Protein AF-A0AAD9PGQ5-F1 (afdb_monomer)

Secondary structure (DSSP, 8-state):
---HHHHHHHHHHHHHHHSPPTTEEEEEETTEEEEEEEEEEPPTTSTT-SEEEEEEE--TTTTTSPPEEEESS----TTB-TTSBB--GGGTTT--TT--HHHHHHHHHHHHHHHHHHHTT----GGGT--HHHHHHTT--TTHHHH-PPTTHHHHHHHHHHHHHHHHHHHHH-GGGTHHHHHHHHGGGS-S------------PPPP--SS--TTSEE-SSEEEEE-SSEEEEEEEPPTT----TTTEEEEEETTEEEEEETTEEEEEEEBSS-EEEEEEEEEEETTTEEEEEEEESSS---S-SBTTSPPP-TTS--SS--GGGS-HHHHHHHHHHHHHHHTT-

Foldseek 3Di:
DQAPQNVQLVVLQVCQVPFAPPQKHKDADPPDSQKMKMKHQADPPALSHDIWIKIWGHDPPPPVAATFIFTPDQDDAPQADRRRGGNDCCNDVVPDSVDGPRNVNVSVNVSSVCRVVVVLPDQDPPPPQDDPVLCVVLVHDPCCVPVPDDRCSVVVSCCVSCVVVSVVVCVVPVVVVVVVPVVVVVVPPPPPDDDDDDDDDDDDDDPDDDPDLQALWQDFPAWHWHDALWKIKIKGFAPPPAFDDPVQWDWDDDQFWTWTAGHPGTRDGATFPHGFDPVPWDWDGDPRGMIMTMTTHPGRDRFQHGGPPTHGDDPVPHDSDDDLVSDDPVSSVVVVVVVVVVVVVD

Nearest PDB structures (foldseek):
  1wzw-assembly1_A  TM=9.135E-01  e=7.018E-09  Homo sapiens
  2nvu-assembly1_C  TM=7.490E-01  e=2.736E-09  Homo sapiens
  8eb0-assembly1_B  TM=7.748E-01  e=1.116E-07  Homo sapiens
  4q5h-assembly1_C  TM=7.128E-01  e=5.194E-08  Homo sapiens
  8sv8-assembly1_C  TM=7.321E-01  e=1.499E-07  Homo sapiens

Radius of gyration: 23.54 Å; Cα contacts (8 Å, |Δi|>4): 453; chains: 1; bounding box: 64×65×58 Å

pLDDT: mean 70.37, std 20.84, range [24.3, 97.56]

Organism: NCBI:txid323732

Structure (mmCIF, N/CA/C/O backbone):
data_AF-A0AAD9PGQ5-F1
#
_entry.id   AF-A0AAD9PGQ5-F1
#
loop_
_atom_site.group_PDB
_atom_site.id
_atom_site.type_symbol
_atom_site.label_atom_id
_atom_site.label_alt_id
_atom_site.label_comp_id
_atom_site.label_asym_id
_atom_site.label_entity_id
_atom_site.label_seq_id
_atom_site.pdbx_PDB_ins_code
_atom_site.Cartn_x
_atom_site.Cartn_y
_atom_site.Cartn_z
_atom_site.occupancy
_atom_site.B_iso_or_equiv
_atom_site.auth_seq_id
_atom_site.auth_comp_id
_atom_site.auth_asym_id
_atom_site.auth_atom_id
_atom_site.pdbx_PDB_model_num
ATOM 1 N N . MET A 1 1 ? 24.476 -10.778 -26.265 1.00 43.19 1 MET A N 1
ATOM 2 C CA . MET A 1 1 ? 24.850 -10.566 -24.852 1.00 43.19 1 MET A CA 1
ATOM 3 C C . MET A 1 1 ? 23.695 -9.843 -24.189 1.00 43.19 1 MET A C 1
ATOM 5 O O . MET A 1 1 ? 23.292 -8.812 -24.710 1.00 43.19 1 MET A O 1
ATOM 9 N N . THR A 1 2 ? 23.110 -10.396 -23.130 1.00 57.66 2 THR A N 1
ATOM 10 C CA . THR A 1 2 ? 22.068 -9.707 -22.351 1.00 57.66 2 THR A CA 1
ATOM 11 C C . THR A 1 2 ? 22.690 -8.488 -21.678 1.00 57.66 2 THR A C 1
ATOM 13 O O . THR A 1 2 ? 23.711 -8.631 -21.005 1.00 57.66 2 THR A O 1
ATOM 16 N N . THR A 1 3 ? 22.129 -7.298 -21.894 1.00 79.88 3 THR A N 1
ATOM 17 C CA . THR A 1 3 ? 22.638 -6.073 -21.260 1.00 79.88 3 THR A CA 1
ATOM 18 C C . THR A 1 3 ? 22.419 -6.130 -19.746 1.00 79.88 3 THR A C 1
ATOM 20 O O . THR A 1 3 ? 21.552 -6.865 -19.271 1.00 79.88 3 THR A O 1
ATOM 23 N N . GLU A 1 4 ? 23.189 -5.357 -18.977 1.00 88.25 4 GLU A N 1
ATOM 24 C CA . GLU A 1 4 ? 23.044 -5.290 -17.512 1.00 88.25 4 GLU A CA 1
ATOM 25 C C . GLU A 1 4 ? 21.600 -4.958 -17.099 1.00 88.25 4 GLU A C 1
ATOM 27 O O . GLU A 1 4 ? 21.040 -5.585 -16.204 1.00 88.25 4 GLU A O 1
ATOM 32 N N . THR A 1 5 ? 20.943 -4.073 -17.853 1.00 91.00 5 THR A N 1
ATOM 33 C CA . THR A 1 5 ? 19.519 -3.758 -17.709 1.00 91.00 5 THR A CA 1
ATOM 34 C C . THR A 1 5 ? 18.610 -4.974 -17.868 1.00 91.00 5 THR A C 1
ATOM 36 O O . THR A 1 5 ? 17.734 -5.181 -17.035 1.00 91.00 5 THR A O 1
ATOM 39 N N . HIS A 1 6 ? 18.824 -5.816 -18.885 1.00 92.06 6 HIS A N 1
ATOM 40 C CA . HIS A 1 6 ? 18.023 -7.035 -19.061 1.00 92.06 6 HIS A CA 1
ATOM 41 C C . HIS A 1 6 ? 18.205 -7.986 -17.879 1.00 92.06 6 HIS A C 1
ATOM 43 O O . HIS A 1 6 ? 17.235 -8.541 -17.370 1.00 92.06 6 HIS A O 1
ATOM 49 N N . ARG A 1 7 ? 19.450 -8.162 -17.415 1.00 92.19 7 ARG A N 1
ATOM 50 C CA . ARG A 1 7 ? 19.735 -9.013 -16.257 1.00 92.19 7 ARG A CA 1
ATOM 51 C C . ARG A 1 7 ? 19.047 -8.480 -15.004 1.00 92.19 7 ARG A C 1
ATOM 53 O O . ARG A 1 7 ? 18.465 -9.270 -14.266 1.00 92.19 7 ARG A O 1
ATOM 60 N N . ARG A 1 8 ? 19.082 -7.163 -14.790 1.00 95.19 8 ARG A N 1
ATOM 61 C CA . ARG A 1 8 ? 18.392 -6.512 -13.678 1.00 95.19 8 ARG A CA 1
ATOM 62 C C . ARG A 1 8 ? 16.877 -6.718 -13.756 1.00 95.19 8 ARG A C 1
ATOM 64 O O . ARG A 1 8 ? 16.294 -7.172 -12.783 1.00 95.19 8 ARG A O 1
ATOM 71 N N . LEU A 1 9 ? 16.254 -6.473 -14.906 1.00 95.88 9 LEU A N 1
ATOM 72 C CA . LEU A 1 9 ? 14.802 -6.618 -15.068 1.00 95.88 9 LEU A CA 1
ATOM 73 C C . LEU A 1 9 ? 14.315 -8.058 -14.887 1.00 95.88 9 LEU A C 1
ATOM 75 O O . LEU A 1 9 ? 13.223 -8.272 -14.373 1.00 95.88 9 LEU A O 1
ATOM 79 N N . LEU A 1 10 ? 15.130 -9.058 -15.234 1.00 93.25 10 LEU A N 1
ATOM 80 C CA . LEU A 1 10 ? 14.819 -10.458 -14.928 1.00 93.25 10 LEU A CA 1
ATOM 81 C C . LEU A 1 10 ? 14.827 -10.754 -13.418 1.00 93.25 10 LEU A C 1
ATOM 83 O O . LEU A 1 10 ? 14.083 -11.626 -12.969 1.00 93.25 10 LEU A O 1
ATOM 87 N N . LEU A 1 11 ? 15.658 -10.058 -12.633 1.00 93.56 11 LEU A N 1
ATOM 88 C CA . LEU A 1 11 ? 15.649 -10.172 -11.171 1.00 93.56 11 LEU A CA 1
ATOM 89 C C . LEU A 1 11 ? 14.412 -9.498 -10.579 1.00 93.56 11 LEU A C 1
ATOM 91 O O . LEU A 1 11 ? 13.739 -10.112 -9.755 1.00 93.56 11 LEU A O 1
ATOM 95 N N . ASP A 1 12 ? 14.081 -8.292 -11.042 1.00 94.69 12 ASP A N 1
ATOM 96 C CA . ASP A 1 12 ? 12.858 -7.588 -10.649 1.00 94.69 12 ASP A CA 1
ATOM 97 C C . ASP A 1 12 ? 11.608 -8.413 -10.993 1.00 94.69 12 ASP A C 1
ATOM 99 O O . ASP A 1 12 ? 10.703 -8.529 -10.172 1.00 94.69 12 ASP A O 1
ATOM 103 N N . LEU A 1 13 ? 11.585 -9.068 -12.161 1.00 93.00 13 LEU A N 1
ATOM 104 C CA . LEU A 1 13 ? 10.475 -9.931 -12.577 1.00 93.00 13 LEU A CA 1
ATOM 105 C C . LEU A 1 13 ? 10.347 -11.143 -11.667 1.00 93.00 13 LEU A C 1
ATOM 107 O O . LEU A 1 13 ? 9.252 -11.472 -11.221 1.00 93.00 13 LEU A O 1
ATOM 111 N N . ARG A 1 14 ? 11.473 -11.792 -11.358 1.00 89.06 14 ARG A N 1
ATOM 112 C CA . ARG A 1 14 ? 11.484 -12.921 -10.429 1.00 89.06 14 ARG A CA 1
ATOM 113 C C . ARG A 1 14 ? 10.969 -12.501 -9.055 1.00 89.06 14 ARG A C 1
ATOM 115 O O . ARG A 1 14 ? 10.190 -13.242 -8.469 1.00 89.06 14 ARG A O 1
ATOM 122 N N . LYS A 1 15 ? 11.372 -11.328 -8.562 1.00 89.69 15 LYS A N 1
ATOM 123 C CA . LYS A 1 15 ? 10.897 -10.807 -7.279 1.00 89.69 15 LYS A CA 1
ATOM 124 C C . LYS A 1 15 ? 9.394 -10.533 -7.313 1.00 89.69 15 LYS A C 1
ATOM 126 O O . LYS A 1 15 ? 8.688 -11.034 -6.451 1.00 89.69 15 LYS A O 1
ATOM 131 N N . MET A 1 16 ? 8.896 -9.860 -8.351 1.00 89.88 16 MET A N 1
ATOM 132 C CA . MET A 1 16 ? 7.456 -9.643 -8.548 1.00 89.88 16 MET A CA 1
ATOM 133 C C . MET A 1 16 ? 6.653 -10.951 -8.651 1.00 89.88 16 MET A C 1
ATOM 135 O O . MET A 1 16 ? 5.502 -10.986 -8.239 1.00 89.88 16 MET A O 1
ATOM 139 N N . GLN A 1 17 ? 7.228 -12.029 -9.193 1.00 84.50 17 GLN A N 1
ATOM 140 C CA . GLN A 1 17 ? 6.568 -13.340 -9.278 1.00 84.50 17 GLN A CA 1
ATOM 141 C C . GLN A 1 17 ? 6.599 -14.131 -7.964 1.00 84.50 17 GLN A C 1
ATOM 143 O O . GLN A 1 17 ? 5.736 -14.978 -7.751 1.00 84.50 17 GLN A O 1
ATOM 148 N N . GLN A 1 18 ? 7.611 -13.909 -7.123 1.00 82.50 18 GLN A N 1
ATOM 149 C CA . GLN A 1 18 ? 7.812 -14.654 -5.878 1.00 82.50 18 GLN A CA 1
ATOM 150 C C . GLN A 1 18 ? 7.161 -13.976 -4.673 1.00 82.50 18 GLN A C 1
ATOM 152 O O . GLN A 1 18 ? 6.614 -14.669 -3.822 1.00 82.50 18 GLN A O 1
ATOM 157 N N . ASP A 1 19 ? 7.254 -12.651 -4.602 1.00 83.06 19 ASP A N 1
ATOM 158 C CA . ASP A 1 19 ? 6.842 -11.839 -3.457 1.00 83.06 19 ASP A CA 1
ATOM 159 C C . ASP A 1 19 ? 6.425 -10.428 -3.930 1.00 83.06 19 ASP A C 1
ATOM 161 O O . ASP A 1 19 ? 7.160 -9.446 -3.749 1.00 83.06 19 ASP A O 1
ATOM 165 N N . PRO A 1 20 ? 5.296 -10.306 -4.660 1.00 85.2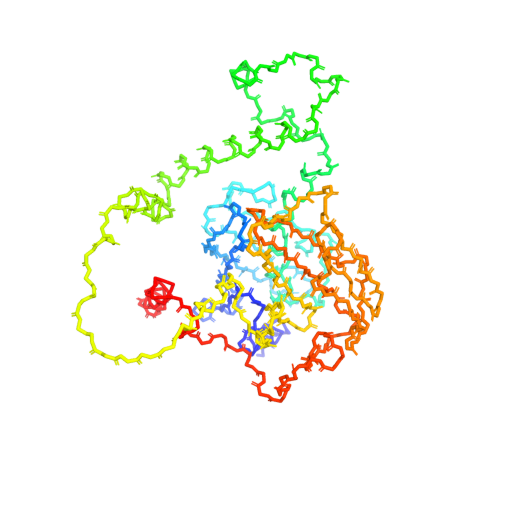5 20 PRO A N 1
ATOM 166 C CA . PRO A 1 20 ? 4.774 -9.005 -5.053 1.00 85.25 20 PRO A CA 1
ATOM 167 C C . PRO A 1 20 ? 4.236 -8.245 -3.829 1.00 85.25 20 PRO A C 1
ATOM 169 O O . PRO A 1 20 ? 3.592 -8.846 -2.968 1.00 85.25 20 PRO A O 1
ATOM 172 N N . PRO A 1 21 ? 4.395 -6.909 -3.770 1.00 86.00 21 PRO A N 1
ATOM 173 C CA . PRO A 1 21 ? 3.727 -6.101 -2.758 1.00 86.00 21 PRO A CA 1
ATOM 174 C C . PRO A 1 21 ? 2.213 -6.319 -2.758 1.00 86.00 21 PRO A C 1
ATOM 176 O O . PRO A 1 21 ? 1.602 -6.494 -3.820 1.00 86.00 21 PRO A O 1
ATOM 179 N N . PHE A 1 22 ? 1.604 -6.251 -1.573 1.00 82.62 22 PHE A N 1
ATOM 180 C CA . PHE A 1 22 ? 0.178 -6.512 -1.397 1.00 82.62 22 PHE A CA 1
ATOM 181 C C . PHE A 1 22 ? -0.689 -5.663 -2.334 1.00 82.62 22 PHE A C 1
ATOM 183 O O . PHE A 1 22 ? -0.576 -4.439 -2.399 1.00 82.62 22 PHE A O 1
ATOM 190 N N . GLY A 1 23 ? -1.592 -6.329 -3.054 1.00 83.88 23 GLY A N 1
ATOM 191 C CA . GLY A 1 23 ? -2.490 -5.675 -3.998 1.00 83.88 23 GLY A CA 1
ATOM 192 C C . GLY A 1 23 ? -1.790 -5.113 -5.234 1.00 83.88 23 GLY A C 1
ATOM 193 O O . GLY A 1 23 ? -2.347 -4.245 -5.897 1.00 83.88 23 GLY A O 1
ATOM 194 N N . THR A 1 24 ? -0.586 -5.578 -5.563 1.00 88.06 24 THR A N 1
ATOM 195 C CA . THR A 1 24 ? 0.113 -5.178 -6.786 1.00 88.06 24 THR A CA 1
ATOM 196 C C . THR A 1 24 ? 0.470 -6.383 -7.645 1.00 88.06 24 THR A C 1
ATOM 198 O O . THR A 1 24 ? 0.639 -7.500 -7.165 1.00 88.06 24 THR A O 1
ATOM 201 N N . SER A 1 25 ? 0.580 -6.160 -8.947 1.00 88.19 25 SER A N 1
ATOM 202 C CA . SER A 1 25 ? 1.090 -7.138 -9.903 1.00 88.19 25 SER A CA 1
ATOM 203 C C . SER A 1 25 ? 1.741 -6.394 -11.056 1.00 88.19 25 SER A C 1
ATOM 205 O O . SER A 1 25 ? 1.281 -5.312 -11.412 1.00 88.19 25 SER A O 1
ATOM 207 N N . ALA A 1 26 ? 2.804 -6.937 -11.643 1.00 92.56 26 ALA A N 1
ATOM 208 C CA . ALA A 1 26 ? 3.420 -6.355 -12.827 1.00 92.56 26 ALA A CA 1
ATOM 209 C C . ALA A 1 26 ? 4.137 -7.412 -13.659 1.00 92.56 26 ALA A C 1
ATOM 211 O O . ALA A 1 26 ? 4.740 -8.336 -13.112 1.00 92.56 26 ALA A O 1
ATOM 212 N N . ALA A 1 27 ? 4.089 -7.251 -14.979 1.00 90.31 27 ALA A N 1
ATOM 213 C CA . ALA A 1 27 ? 4.735 -8.154 -15.919 1.00 90.31 27 ALA A CA 1
ATOM 214 C C . ALA A 1 27 ? 5.134 -7.432 -17.219 1.00 90.31 27 ALA A C 1
ATOM 216 O O . ALA A 1 27 ? 4.485 -6.450 -17.596 1.00 90.31 27 ALA A O 1
ATOM 217 N N . PRO A 1 28 ? 6.170 -7.923 -17.927 1.00 91.62 28 PRO A N 1
ATOM 218 C CA . PRO A 1 28 ? 6.500 -7.480 -19.275 1.00 91.62 28 PRO A CA 1
ATOM 219 C C . PRO A 1 28 ? 5.329 -7.634 -20.249 1.00 91.62 28 PRO A C 1
ATOM 221 O O . PRO A 1 28 ? 4.538 -8.572 -20.148 1.00 91.62 28 PRO A O 1
ATOM 224 N N . VAL A 1 29 ? 5.254 -6.735 -21.227 1.00 88.88 29 VAL A N 1
ATOM 225 C CA . VAL A 1 29 ? 4.249 -6.762 -22.290 1.00 88.88 29 VAL A CA 1
ATOM 226 C C . VAL A 1 29 ? 4.844 -7.407 -23.537 1.00 88.88 29 VAL A C 1
ATOM 228 O O . VAL A 1 29 ? 5.725 -6.841 -24.186 1.00 88.88 29 VAL A O 1
ATOM 231 N N . GLY A 1 30 ? 4.322 -8.579 -23.903 1.00 83.94 30 GLY A N 1
ATOM 232 C CA . GLY A 1 30 ? 4.824 -9.351 -25.041 1.00 83.94 30 GLY A CA 1
ATOM 233 C C . GLY A 1 30 ? 6.289 -9.752 -24.846 1.00 83.94 30 GLY A C 1
ATOM 234 O O . GLY A 1 30 ? 6.680 -10.175 -23.760 1.00 83.94 30 GLY A O 1
ATOM 235 N N . ASP A 1 31 ? 7.098 -9.585 -25.892 1.00 83.25 31 ASP A N 1
ATOM 236 C CA . ASP A 1 31 ? 8.517 -9.971 -25.886 1.00 83.25 31 ASP A CA 1
ATOM 237 C C . ASP A 1 31 ? 9.467 -8.838 -25.444 1.00 83.25 31 ASP A C 1
ATOM 239 O O . ASP A 1 31 ? 10.680 -9.042 -25.349 1.00 83.25 31 ASP A O 1
ATOM 243 N N . ASP A 1 32 ? 8.949 -7.631 -25.181 1.00 87.75 32 ASP A N 1
ATOM 244 C CA . ASP A 1 32 ? 9.760 -6.467 -24.807 1.00 87.75 32 ASP A CA 1
ATOM 245 C C . ASP A 1 32 ? 9.872 -6.335 -23.282 1.00 87.75 32 ASP A C 1
ATOM 247 O O . ASP A 1 32 ? 9.014 -5.759 -22.613 1.00 87.75 32 ASP A O 1
ATOM 251 N N . ILE A 1 33 ? 10.979 -6.830 -22.719 1.00 92.31 33 ILE A N 1
ATOM 252 C CA . ILE A 1 33 ? 11.242 -6.754 -21.274 1.00 92.31 33 ILE A CA 1
ATOM 253 C C . ILE A 1 33 ? 11.396 -5.315 -20.756 1.00 92.31 33 ILE A C 1
ATOM 255 O O . ILE A 1 33 ? 11.362 -5.107 -19.547 1.00 92.31 33 ILE A O 1
ATOM 259 N N . LEU A 1 34 ? 11.568 -4.314 -21.628 1.00 94.19 34 LEU A N 1
ATOM 260 C CA . LEU A 1 34 ? 11.668 -2.905 -21.234 1.00 94.19 34 LEU A CA 1
ATOM 261 C C . LEU A 1 34 ? 10.299 -2.234 -21.070 1.00 94.19 34 LEU A C 1
ATOM 263 O O . LEU A 1 34 ? 10.245 -1.072 -20.670 1.00 94.19 34 LEU A O 1
ATOM 267 N N . LYS A 1 35 ? 9.193 -2.928 -21.357 1.00 95.06 35 LYS A N 1
ATOM 268 C CA . LYS A 1 35 ? 7.837 -2.386 -21.219 1.00 95.06 35 LYS A CA 1
ATOM 269 C C . LYS A 1 35 ? 6.981 -3.316 -20.400 1.00 95.06 35 LYS A C 1
ATOM 271 O O . LYS A 1 35 ? 6.828 -4.479 -20.746 1.00 95.06 35 LYS A O 1
ATOM 276 N N . TRP A 1 36 ? 6.450 -2.811 -19.302 1.00 96.12 36 TRP A N 1
ATOM 277 C CA . TRP A 1 36 ? 5.636 -3.598 -18.392 1.00 96.12 36 TRP A CA 1
ATOM 278 C C . TRP A 1 36 ? 4.270 -2.959 -18.214 1.00 96.12 36 TRP A C 1
ATOM 280 O O . TRP A 1 36 ? 4.116 -1.735 -18.263 1.00 96.12 36 TRP A O 1
ATOM 290 N N . GLU A 1 37 ? 3.287 -3.808 -17.956 1.00 91.81 37 GLU A N 1
ATOM 291 C CA . GLU A 1 37 ? 2.010 -3.401 -17.396 1.00 91.81 37 GLU A CA 1
ATOM 292 C C . GLU A 1 37 ? 1.962 -3.813 -15.933 1.00 91.81 37 GLU A C 1
ATOM 294 O O . GLU A 1 37 ? 2.435 -4.885 -15.552 1.00 91.81 37 GLU A O 1
ATOM 299 N N . ALA A 1 38 ? 1.393 -2.936 -15.116 1.00 91.62 38 ALA A N 1
ATOM 300 C CA . ALA A 1 38 ? 1.162 -3.195 -13.711 1.00 91.62 38 ALA A CA 1
ATOM 301 C C . ALA A 1 38 ? -0.296 -2.950 -13.344 1.00 91.62 38 ALA A C 1
ATOM 303 O O . ALA A 1 38 ? -0.992 -2.132 -13.950 1.00 91.62 38 ALA A O 1
ATOM 304 N N . VAL A 1 39 ? -0.741 -3.659 -12.320 1.00 86.44 39 VAL A N 1
ATOM 305 C CA . VAL A 1 39 ? -2.027 -3.496 -11.664 1.00 86.44 39 VAL A CA 1
ATOM 306 C C . VAL A 1 39 ? -1.756 -3.134 -10.214 1.00 86.44 39 VAL A C 1
ATOM 308 O O . VAL A 1 39 ? -0.926 -3.762 -9.561 1.00 86.44 39 VAL A O 1
ATOM 311 N N . ILE A 1 40 ? -2.454 -2.118 -9.724 1.00 87.94 40 ILE A N 1
ATOM 312 C CA . ILE A 1 40 ? -2.466 -1.723 -8.321 1.00 87.94 40 ILE A CA 1
ATOM 313 C C . ILE A 1 40 ? -3.915 -1.713 -7.847 1.00 87.94 40 ILE A C 1
ATOM 315 O O . ILE A 1 40 ? -4.774 -1.061 -8.445 1.00 87.94 40 ILE A O 1
ATOM 319 N N . PHE A 1 41 ? -4.172 -2.404 -6.748 1.00 82.38 41 PHE A N 1
ATOM 320 C CA . PHE A 1 41 ? -5.364 -2.231 -5.942 1.00 82.38 41 PHE A CA 1
ATOM 321 C C . PHE A 1 41 ? -5.166 -0.983 -5.098 1.00 82.38 41 PHE A C 1
ATOM 323 O O . PHE A 1 41 ? -4.191 -0.852 -4.349 1.00 82.38 41 PHE A O 1
ATOM 330 N N . GLY A 1 42 ? -6.072 -0.034 -5.295 1.00 78.62 42 GLY A N 1
ATOM 331 C CA . GLY A 1 42 ? -6.149 1.143 -4.464 1.00 78.62 42 GLY A CA 1
ATOM 332 C C . GLY A 1 42 ? -6.397 0.745 -3.009 1.00 78.62 42 GLY A C 1
ATOM 333 O O . GLY A 1 42 ? -7.056 -0.270 -2.765 1.00 78.62 42 GLY A O 1
ATOM 334 N N . PRO A 1 43 ? -5.860 1.510 -2.048 1.00 77.81 43 PRO A N 1
ATOM 335 C CA . PRO A 1 43 ? -6.032 1.203 -0.636 1.00 77.81 43 PRO A CA 1
ATOM 336 C C . PRO A 1 43 ? -7.517 1.100 -0.266 1.00 77.81 43 PRO A C 1
ATOM 338 O O . PRO A 1 43 ? -8.313 1.957 -0.667 1.00 77.81 43 PRO A O 1
ATOM 341 N N . ALA A 1 44 ? -7.867 0.063 0.498 1.00 72.44 44 ALA A N 1
ATOM 342 C CA . ALA A 1 44 ? -9.194 -0.074 1.090 1.00 72.44 44 ALA A CA 1
ATOM 343 C C . ALA A 1 44 ? -9.523 1.151 1.954 1.00 72.44 44 ALA A C 1
ATOM 345 O O . ALA A 1 44 ? -8.615 1.822 2.454 1.00 72.44 44 ALA A O 1
ATOM 346 N N . ASP A 1 45 ? -10.813 1.461 2.070 1.00 67.38 45 ASP A N 1
ATOM 347 C CA . ASP A 1 45 ? -11.322 2.555 2.905 1.00 67.38 45 ASP A CA 1
ATOM 348 C C . ASP A 1 45 ? -10.817 3.950 2.490 1.00 67.38 45 ASP A C 1
ATOM 350 O O . ASP A 1 45 ? -10.845 4.911 3.261 1.00 67.38 45 ASP A O 1
ATOM 354 N N . THR A 1 46 ? -10.397 4.084 1.227 1.00 66.75 46 THR A N 1
ATOM 355 C CA . THR A 1 46 ? -10.072 5.366 0.592 1.00 66.75 46 THR A CA 1
ATOM 356 C C . THR A 1 46 ? -10.953 5.617 -0.626 1.00 66.75 46 THR A C 1
ATOM 358 O O . THR A 1 46 ? -11.537 4.719 -1.228 1.00 66.75 46 THR A O 1
ATOM 361 N N . GLU A 1 47 ? -11.010 6.865 -1.070 1.00 65.94 47 GLU A N 1
ATOM 362 C CA . GLU A 1 47 ? -11.707 7.284 -2.284 1.00 65.94 47 GLU A CA 1
ATOM 363 C C . GLU A 1 47 ? -11.135 6.621 -3.552 1.00 65.94 47 GLU A C 1
ATOM 365 O O . GLU A 1 47 ? -11.809 6.574 -4.590 1.00 65.94 47 GLU A O 1
ATOM 370 N N . TRP A 1 48 ? -9.916 6.082 -3.460 1.00 74.88 48 TRP A N 1
ATOM 371 C CA . TRP A 1 48 ? -9.253 5.321 -4.514 1.00 74.88 48 TRP A CA 1
ATOM 372 C C . TRP A 1 48 ? -9.420 3.811 -4.373 1.00 74.88 48 TRP A C 1
ATOM 374 O O . TRP A 1 48 ? -8.800 3.095 -5.147 1.00 74.88 48 TRP A O 1
ATOM 384 N N . GLU A 1 49 ? -10.269 3.303 -3.479 1.00 75.75 49 GLU A N 1
ATOM 385 C CA . GLU A 1 49 ? -10.614 1.880 -3.469 1.00 75.75 49 GLU A CA 1
ATOM 386 C C . GLU A 1 49 ? -11.128 1.452 -4.860 1.00 75.75 49 GLU A C 1
ATOM 388 O O . GLU A 1 49 ? -12.081 2.019 -5.411 1.00 75.75 49 GLU A O 1
ATOM 393 N N . GLY A 1 50 ? -10.424 0.500 -5.475 1.00 70.75 50 GLY A N 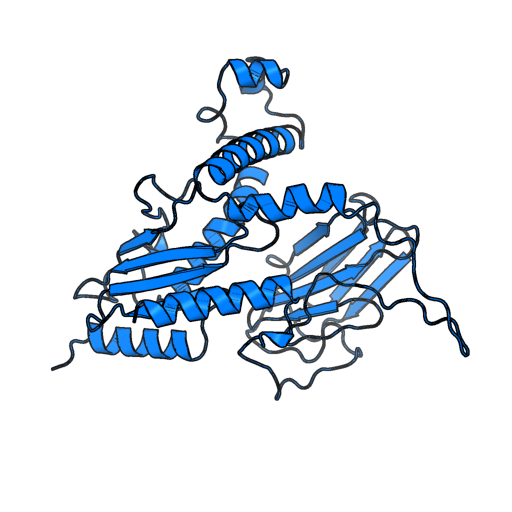1
ATOM 394 C CA . GLY A 1 50 ? -10.611 0.113 -6.870 1.00 70.75 50 GLY A CA 1
ATOM 395 C C . GLY A 1 50 ? -9.334 -0.442 -7.500 1.00 70.75 50 GLY A C 1
ATOM 396 O O . GLY A 1 50 ? -8.325 -0.639 -6.830 1.00 70.75 50 GLY A O 1
ATOM 397 N N . ILE A 1 51 ? -9.372 -0.709 -8.807 1.00 75.38 51 ILE A N 1
ATOM 398 C CA . ILE A 1 51 ? -8.258 -1.324 -9.542 1.00 75.38 51 ILE A CA 1
ATOM 399 C C . ILE A 1 51 ? -7.721 -0.342 -10.583 1.00 75.38 51 ILE A C 1
ATOM 401 O O . ILE A 1 51 ? -8.455 0.141 -11.454 1.00 75.38 51 ILE A O 1
ATOM 405 N N . PHE A 1 52 ? -6.419 -0.077 -10.525 1.00 82.50 52 PHE A N 1
ATOM 406 C CA . PHE A 1 52 ? -5.722 0.817 -11.439 1.00 82.50 52 PHE A CA 1
ATOM 407 C C . PHE A 1 52 ? -4.673 0.070 -12.243 1.00 82.50 52 PHE A C 1
ATOM 409 O O . PHE A 1 52 ? -3.931 -0.752 -11.721 1.00 82.50 52 PHE A O 1
ATOM 416 N N . THR A 1 53 ? -4.601 0.392 -13.529 1.00 84.56 53 THR A N 1
ATOM 417 C CA . THR A 1 53 ? -3.589 -0.134 -14.441 1.00 84.56 53 THR A CA 1
ATOM 418 C C . THR A 1 53 ? -2.547 0.936 -14.716 1.00 84.56 53 THR A C 1
ATOM 420 O O . THR A 1 53 ? -2.883 2.118 -14.852 1.00 84.56 53 THR A O 1
ATOM 423 N N . LEU A 1 54 ? -1.288 0.523 -14.803 1.00 93.81 54 LEU A N 1
ATOM 424 C CA . LEU A 1 54 ? -0.136 1.377 -15.045 1.00 93.81 54 LEU A CA 1
ATOM 425 C C . LEU A 1 54 ? 0.734 0.792 -16.153 1.00 93.81 54 LEU A C 1
ATOM 427 O O . LEU A 1 54 ? 0.747 -0.416 -16.381 1.00 93.81 54 LEU A O 1
ATOM 431 N N . THR A 1 55 ? 1.488 1.662 -16.808 1.00 94.12 55 THR A N 1
ATOM 432 C CA . THR A 1 55 ? 2.556 1.301 -17.741 1.00 94.12 55 THR A CA 1
ATOM 433 C C . THR A 1 55 ? 3.892 1.722 -17.152 1.00 94.12 55 THR A C 1
ATOM 435 O O . THR A 1 55 ? 4.015 2.856 -16.680 1.00 94.12 55 THR A O 1
ATOM 438 N N . LEU A 1 56 ? 4.881 0.831 -17.198 1.00 97.56 56 LEU A N 1
ATOM 439 C CA . LEU A 1 56 ? 6.262 1.109 -16.816 1.00 97.56 56 LEU A CA 1
ATOM 440 C C . LEU A 1 56 ? 7.148 0.929 -18.050 1.00 97.56 56 LEU A C 1
ATOM 442 O O . LEU A 1 56 ? 7.210 -0.161 -18.618 1.00 97.56 56 LEU A O 1
ATOM 446 N N . GLU A 1 57 ? 7.841 1.987 -18.457 1.00 96.88 57 GLU A N 1
ATOM 447 C CA . GLU A 1 57 ? 8.800 1.952 -19.562 1.00 96.88 57 GLU A CA 1
ATOM 448 C C . GLU A 1 57 ? 10.217 2.173 -19.027 1.00 96.88 57 GLU A C 1
ATOM 450 O O . GLU A 1 57 ? 10.557 3.244 -18.518 1.00 96.88 57 GLU A O 1
ATOM 455 N N . PHE A 1 58 ? 11.053 1.142 -19.124 1.00 97.31 58 PHE A N 1
ATOM 456 C CA . PHE A 1 58 ? 12.407 1.139 -18.589 1.00 97.31 58 PHE A CA 1
ATOM 457 C C . PHE A 1 58 ? 13.400 1.689 -19.619 1.00 97.31 58 PHE A C 1
ATOM 459 O O . PHE A 1 58 ? 13.416 1.242 -20.770 1.00 97.31 58 PHE A O 1
ATOM 466 N N . PRO A 1 59 ? 14.282 2.630 -19.240 1.00 95.38 59 PRO A N 1
ATOM 467 C CA . PRO A 1 59 ? 15.329 3.086 -20.138 1.00 95.38 59 PRO A CA 1
ATOM 468 C C . PRO A 1 59 ? 16.416 2.014 -20.305 1.00 95.38 59 PRO A C 1
ATOM 470 O O . PRO A 1 59 ? 16.663 1.199 -19.417 1.00 95.38 59 PRO A O 1
ATOM 473 N N . ASN A 1 60 ? 17.167 2.085 -21.406 1.00 93.56 60 ASN A N 1
ATOM 474 C CA . ASN A 1 60 ? 18.282 1.166 -21.702 1.00 93.56 60 ASN A CA 1
ATOM 475 C C . ASN A 1 60 ? 19.428 1.184 -20.673 1.00 93.56 60 ASN A C 1
ATOM 477 O O . ASN A 1 60 ? 20.344 0.371 -20.769 1.00 93.56 60 ASN A O 1
ATOM 481 N N . ASN A 1 61 ? 19.422 2.139 -19.743 1.00 92.69 61 ASN A N 1
ATOM 482 C CA . ASN A 1 61 ? 20.386 2.260 -18.656 1.00 92.69 61 ASN A CA 1
ATOM 483 C C . ASN A 1 61 ? 19.750 2.061 -17.270 1.00 92.69 61 ASN A C 1
ATOM 485 O O . ASN A 1 61 ? 20.342 2.464 -16.272 1.00 92.69 61 ASN A O 1
ATOM 489 N N . TYR A 1 62 ? 18.561 1.461 -17.183 1.00 95.31 62 TYR A N 1
ATOM 490 C CA . TYR A 1 62 ? 17.998 1.005 -15.913 1.00 95.31 62 TYR A CA 1
ATOM 491 C C . TYR A 1 62 ? 18.946 -0.025 -15.258 1.00 95.31 62 TYR A C 1
ATOM 493 O O . TYR A 1 62 ? 19.471 -0.884 -15.975 1.00 95.31 62 TYR A O 1
ATOM 501 N N . PRO A 1 63 ? 19.216 0.040 -13.937 1.00 94.62 63 PRO A N 1
ATOM 502 C CA . PRO A 1 63 ? 18.557 0.849 -12.903 1.00 94.62 63 PRO A CA 1
ATOM 503 C C . PRO A 1 63 ? 19.221 2.207 -12.614 1.00 94.62 63 PRO A C 1
ATOM 505 O O . PRO A 1 63 ? 18.862 2.869 -11.648 1.00 94.62 63 PRO A O 1
ATOM 508 N N . THR A 1 64 ? 20.187 2.662 -13.414 1.00 93.62 64 THR A N 1
ATOM 509 C CA . THR A 1 64 ? 20.851 3.964 -13.198 1.00 93.62 64 THR A CA 1
ATOM 510 C C . THR A 1 64 ? 19.889 5.142 -13.367 1.00 93.62 64 THR A C 1
ATOM 512 O O . THR A 1 64 ? 20.053 6.167 -12.713 1.00 93.62 64 THR A O 1
ATOM 515 N N . ARG A 1 65 ? 18.880 5.005 -14.234 1.00 92.12 65 ARG A N 1
ATOM 516 C CA . ARG A 1 65 ? 17.766 5.953 -14.361 1.00 92.12 65 ARG A CA 1
ATOM 517 C C . ARG A 1 65 ? 16.433 5.276 -14.035 1.00 92.12 65 ARG A C 1
ATOM 519 O O . ARG A 1 65 ? 16.308 4.081 -14.323 1.00 92.12 65 ARG A O 1
ATOM 526 N N . PRO A 1 66 ? 15.458 6.027 -13.491 1.00 95.88 66 PRO A N 1
ATOM 527 C CA . PRO A 1 66 ? 14.134 5.497 -13.189 1.00 95.88 66 PRO A CA 1
ATOM 528 C C . PRO A 1 66 ? 13.389 5.098 -14.470 1.00 95.88 66 PRO A C 1
ATOM 530 O O . PRO A 1 66 ? 13.658 5.661 -15.540 1.00 95.88 66 PRO A O 1
ATOM 533 N N . PRO A 1 67 ? 12.435 4.156 -14.383 1.00 97.00 67 PRO A N 1
ATOM 534 C CA . PRO A 1 67 ? 11.460 3.950 -15.441 1.00 97.00 67 PRO A CA 1
ATOM 535 C C . PRO A 1 67 ? 10.478 5.121 -15.524 1.00 97.00 67 PRO A C 1
ATOM 537 O O . PRO A 1 67 ? 10.184 5.789 -14.531 1.00 97.00 67 PRO A O 1
ATOM 540 N N . LEU A 1 68 ? 9.914 5.329 -16.710 1.00 95.19 68 LEU A N 1
ATOM 541 C CA . LEU A 1 68 ? 8.760 6.196 -16.887 1.00 95.19 68 LEU A CA 1
ATOM 542 C C . LEU A 1 68 ? 7.506 5.426 -16.469 1.00 95.19 68 LEU A C 1
ATOM 544 O O . LEU A 1 68 ? 7.160 4.424 -17.093 1.00 95.19 68 LEU A O 1
ATOM 548 N N . VAL A 1 69 ? 6.824 5.900 -15.427 1.00 96.12 69 VAL A N 1
ATOM 549 C CA . VAL A 1 69 ? 5.603 5.269 -14.911 1.00 96.12 69 VAL A CA 1
ATOM 550 C C . VAL A 1 69 ? 4.404 6.171 -15.154 1.00 96.12 69 VAL A C 1
ATOM 552 O O . VAL A 1 69 ? 4.433 7.359 -14.821 1.00 96.12 69 VAL A O 1
ATOM 555 N N . LYS A 1 70 ? 3.341 5.604 -15.726 1.00 89.25 70 LYS A N 1
ATOM 556 C CA . LYS A 1 70 ? 2.083 6.314 -15.974 1.00 89.25 70 LYS A CA 1
ATOM 557 C C . LYS A 1 70 ? 0.887 5.465 -15.593 1.00 89.25 70 LYS A C 1
ATOM 559 O O . LYS A 1 70 ? 0.857 4.268 -15.863 1.00 89.25 70 LYS A O 1
ATOM 564 N N . PHE A 1 71 ? -0.132 6.098 -15.034 1.00 83.69 71 PHE A N 1
ATOM 565 C CA . PHE A 1 71 ? -1.454 5.508 -14.936 1.00 83.69 71 PHE A CA 1
ATOM 566 C C . PHE A 1 71 ? -2.087 5.408 -16.327 1.00 83.69 71 PHE A C 1
ATOM 568 O O . PHE A 1 71 ? -2.261 6.402 -17.030 1.00 83.69 71 PHE A O 1
ATOM 575 N N . LYS A 1 72 ? -2.460 4.187 -16.709 1.00 78.00 72 LYS A N 1
ATOM 576 C CA . LYS A 1 72 ? -3.291 3.902 -17.884 1.00 78.00 72 LYS A CA 1
ATOM 577 C C . LYS A 1 72 ? -4.769 4.070 -17.538 1.00 78.00 72 LYS A C 1
ATOM 579 O O . LYS A 1 72 ? -5.548 4.595 -18.335 1.00 78.00 72 LYS A O 1
ATOM 584 N N . SER A 1 73 ? -5.149 3.671 -16.324 1.00 72.25 73 SER A N 1
ATOM 585 C CA . SER A 1 73 ? -6.436 4.045 -15.740 1.00 72.25 73 SER A CA 1
ATOM 586 C C . SER A 1 73 ? -6.475 5.554 -15.509 1.00 72.25 73 SER A C 1
ATOM 588 O O . SER A 1 73 ? -5.519 6.138 -15.021 1.00 72.25 73 SER A O 1
ATOM 590 N N . ARG A 1 74 ? -7.589 6.218 -15.816 1.00 59.59 74 ARG A N 1
ATOM 591 C CA . ARG A 1 74 ? -7.742 7.634 -15.461 1.00 59.59 74 ARG A CA 1
ATOM 592 C C . ARG A 1 74 ? -7.972 7.753 -13.953 1.00 59.59 74 ARG A C 1
ATOM 594 O O . ARG A 1 74 ? -8.981 7.255 -13.451 1.00 59.59 74 ARG A O 1
ATOM 601 N N . VAL A 1 75 ? -7.051 8.418 -13.263 1.00 64.00 75 VAL A N 1
ATOM 602 C CA . VAL A 1 75 ? -7.077 8.628 -11.810 1.00 64.00 75 VAL A CA 1
ATOM 603 C C . VAL A 1 75 ? -7.167 10.119 -11.521 1.00 64.00 75 VAL A C 1
ATOM 605 O O . VAL A 1 75 ? -6.437 10.911 -12.112 1.00 64.00 75 VAL A O 1
ATOM 608 N N . PHE A 1 76 ? -8.064 10.505 -10.614 1.00 61.66 76 PHE A N 1
ATOM 609 C CA . PHE A 1 76 ? -8.103 11.861 -10.076 1.00 61.66 76 PHE A CA 1
ATOM 610 C C . PHE A 1 76 ? -7.327 11.887 -8.760 1.00 61.66 76 PHE A C 1
ATOM 612 O O . PHE A 1 76 ? -7.825 11.419 -7.738 1.00 61.66 76 PHE A O 1
ATOM 619 N N . HIS A 1 77 ? -6.087 12.368 -8.806 1.00 67.38 77 HIS A N 1
ATOM 620 C CA . HIS A 1 77 ? -5.189 12.436 -7.657 1.00 67.38 77 HIS A CA 1
ATOM 621 C C . HIS A 1 77 ? -4.174 13.572 -7.882 1.00 67.38 77 HIS A C 1
ATOM 623 O O . HIS A 1 77 ? -3.647 13.666 -8.984 1.00 67.38 77 HIS A O 1
ATOM 629 N N . PRO A 1 78 ? -3.849 14.433 -6.904 1.00 61.97 78 PRO A N 1
ATOM 630 C CA . PRO A 1 78 ? -2.967 15.590 -7.149 1.00 61.97 78 PRO A CA 1
ATOM 631 C C 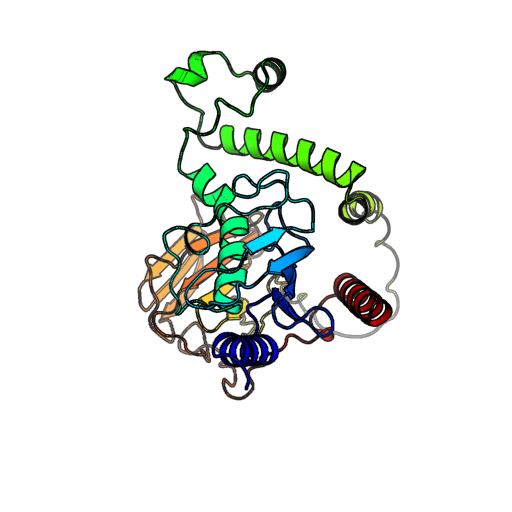. PRO A 1 78 ? -1.526 15.283 -7.527 1.00 61.97 78 PRO A C 1
ATOM 633 O O . PRO A 1 78 ? -0.903 16.062 -8.240 1.00 61.97 78 PRO A O 1
ATOM 636 N N . ASN A 1 79 ? -1.014 14.123 -7.127 1.00 68.06 79 ASN A N 1
ATOM 637 C CA . ASN A 1 79 ? 0.255 13.605 -7.640 1.00 68.06 79 ASN A CA 1
ATOM 638 C C . ASN A 1 79 ? 0.127 12.883 -8.994 1.00 68.06 79 ASN A C 1
ATOM 640 O O . ASN A 1 79 ? 1.092 12.267 -9.431 1.00 68.06 79 ASN A O 1
ATOM 644 N N . VAL A 1 80 ? -1.033 12.913 -9.655 1.00 72.81 80 VAL A N 1
ATOM 645 C CA . VAL A 1 80 ? -1.253 12.303 -10.973 1.00 72.81 80 VAL A CA 1
ATOM 646 C C . VAL A 1 80 ? -1.726 13.375 -11.950 1.00 72.81 80 VAL A C 1
ATOM 648 O O . VAL A 1 80 ? -2.772 13.999 -11.780 1.00 72.81 80 VAL A O 1
ATOM 651 N N . PHE A 1 81 ? -0.939 13.598 -12.996 1.00 61.88 81 PHE A N 1
ATOM 652 C CA . PHE A 1 81 ? -1.262 14.549 -14.050 1.00 61.88 81 PHE A CA 1
ATOM 653 C C . PHE A 1 81 ? -2.374 14.020 -14.964 1.00 61.88 81 PHE A C 1
ATOM 655 O O . PHE A 1 81 ? -2.693 12.831 -14.996 1.00 61.88 81 PHE A O 1
ATOM 662 N N . THR A 1 82 ? -2.959 14.912 -15.764 1.00 63.28 82 THR A N 1
ATOM 663 C CA . THR A 1 82 ? -4.060 14.583 -16.687 1.00 63.28 82 THR A CA 1
ATOM 664 C C . THR A 1 82 ? -3.679 13.567 -17.767 1.00 63.28 82 THR A C 1
ATOM 666 O O . THR A 1 82 ? -4.562 12.900 -18.308 1.00 63.28 82 THR A O 1
ATOM 669 N N . ASP A 1 83 ? -2.387 13.432 -18.070 1.00 65.44 83 ASP A N 1
ATOM 670 C CA . ASP A 1 83 ? -1.836 12.438 -18.995 1.00 65.44 83 ASP A CA 1
ATOM 671 C C . ASP A 1 83 ? -1.476 11.102 -18.312 1.00 65.44 83 ASP A C 1
ATOM 673 O O . ASP A 1 83 ? -0.937 10.209 -18.965 1.00 65.44 83 ASP A O 1
ATOM 677 N N . GLY A 1 84 ? -1.754 10.968 -17.010 1.00 66.38 84 GLY A N 1
ATOM 678 C CA . GLY A 1 84 ? -1.449 9.791 -16.198 1.00 66.38 84 GLY A CA 1
ATOM 679 C C . GLY A 1 84 ? -0.039 9.777 -15.605 1.00 66.38 84 GLY A C 1
ATOM 680 O O . GLY A 1 84 ? 0.272 8.865 -14.840 1.00 66.38 84 GLY A O 1
ATOM 681 N N . SER A 1 85 ? 0.818 10.755 -15.917 1.00 73.25 85 SER A N 1
ATOM 682 C CA . SER A 1 85 ? 2.158 10.844 -15.325 1.00 73.25 85 SER A CA 1
ATOM 683 C C . SER A 1 85 ? 2.084 11.064 -13.813 1.00 73.25 85 SER A C 1
ATOM 685 O O . SER A 1 85 ? 1.186 11.749 -13.324 1.00 73.25 85 SER A O 1
ATOM 687 N N . ILE A 1 86 ? 3.036 10.499 -13.069 1.00 82.62 86 ILE A N 1
ATOM 688 C CA . ILE A 1 86 ? 3.040 10.529 -11.601 1.00 82.62 86 ILE A CA 1
ATOM 689 C C . ILE A 1 86 ? 4.131 11.482 -11.098 1.00 82.62 86 ILE A C 1
ATOM 691 O O . ILE A 1 86 ? 5.297 11.373 -11.478 1.00 82.62 86 ILE A O 1
ATOM 695 N N . CYS A 1 87 ? 3.758 12.407 -10.217 1.00 72.56 87 CYS A N 1
ATOM 696 C CA . CYS A 1 87 ? 4.680 13.263 -9.481 1.00 72.56 87 CYS A CA 1
ATOM 697 C C . CYS A 1 87 ? 5.079 12.580 -8.167 1.00 72.56 87 CYS A C 1
ATOM 699 O O . CYS A 1 87 ? 4.390 12.716 -7.153 1.00 72.56 87 CYS A O 1
ATOM 701 N N . LEU A 1 88 ? 6.163 11.805 -8.216 1.00 82.88 88 LEU A N 1
ATOM 702 C CA . LEU A 1 88 ? 6.709 11.057 -7.089 1.00 82.88 88 LEU A CA 1
ATOM 703 C C . LEU A 1 88 ? 8.237 11.184 -7.085 1.00 82.88 88 LEU A C 1
ATOM 705 O O . LEU A 1 88 ? 8.873 10.867 -8.089 1.00 82.88 88 LEU A O 1
ATOM 709 N N . ASP A 1 89 ? 8.815 11.616 -5.964 1.00 76.94 89 ASP A N 1
ATOM 710 C CA . ASP A 1 89 ? 10.237 11.986 -5.878 1.00 76.94 89 ASP A CA 1
ATOM 711 C C . ASP A 1 89 ? 11.179 10.831 -6.211 1.00 76.94 89 ASP A C 1
ATOM 713 O O . ASP A 1 89 ? 12.178 11.038 -6.907 1.00 76.94 89 ASP A O 1
ATOM 717 N N . ILE A 1 90 ? 10.823 9.602 -5.811 1.00 87.56 90 ILE A N 1
ATOM 718 C CA . ILE A 1 90 ? 11.622 8.419 -6.143 1.00 87.56 90 ILE A CA 1
ATOM 719 C C . ILE A 1 90 ? 11.665 8.165 -7.651 1.00 87.56 90 ILE A C 1
ATOM 721 O O . ILE A 1 90 ? 12.622 7.581 -8.118 1.00 87.56 90 ILE A O 1
ATOM 725 N N . LEU A 1 91 ? 10.687 8.622 -8.440 1.00 88.44 91 LEU A N 1
ATOM 726 C CA . LEU A 1 91 ? 10.703 8.509 -9.906 1.00 88.44 91 LEU A CA 1
ATOM 727 C C . LEU A 1 91 ? 11.419 9.689 -10.585 1.00 88.44 91 LEU A C 1
ATOM 729 O O . LEU A 1 91 ? 11.461 9.759 -11.814 1.00 88.44 91 LEU A O 1
ATOM 733 N N . GLN A 1 92 ? 11.955 10.627 -9.801 1.00 83.38 92 GLN A N 1
ATOM 734 C CA . GLN A 1 92 ? 12.574 11.860 -10.275 1.00 83.38 92 GLN A CA 1
ATOM 735 C C . GLN A 1 92 ? 13.943 12.069 -9.611 1.00 83.38 92 GLN A C 1
ATOM 737 O O . GLN A 1 92 ? 14.909 11.388 -9.954 1.00 83.38 92 GLN A O 1
ATOM 742 N N . ASN A 1 93 ? 14.036 13.034 -8.693 1.00 76.88 93 ASN A N 1
ATOM 743 C CA . ASN A 1 93 ? 15.297 13.527 -8.145 1.00 76.88 93 ASN A CA 1
ATOM 744 C C . ASN A 1 93 ? 15.867 12.612 -7.055 1.00 76.88 93 ASN A C 1
ATOM 746 O O . ASN A 1 93 ? 17.080 12.571 -6.883 1.00 76.88 93 ASN A O 1
ATOM 750 N N . GLU A 1 94 ? 15.011 11.846 -6.377 1.00 87.19 94 GLU A N 1
ATOM 751 C CA . GLU A 1 94 ? 15.391 10.927 -5.299 1.00 87.19 94 GLU A CA 1
ATOM 752 C C . GLU A 1 94 ? 15.471 9.474 -5.793 1.00 87.19 94 GLU A C 1
ATOM 754 O O . GLU A 1 94 ? 15.408 8.533 -5.005 1.00 87.19 94 GLU A O 1
ATOM 759 N N . TRP A 1 95 ? 15.594 9.251 -7.109 1.00 93.44 95 TRP A N 1
ATOM 760 C CA . TRP A 1 95 ? 15.784 7.903 -7.642 1.00 93.44 95 TRP A CA 1
ATOM 761 C C . TRP A 1 95 ? 17.127 7.319 -7.199 1.00 93.44 95 TRP A C 1
ATOM 763 O O . TRP A 1 95 ? 18.190 7.908 -7.403 1.00 93.44 95 TRP A O 1
ATOM 773 N N . SER A 1 96 ? 17.085 6.089 -6.691 1.00 93.00 96 SER A N 1
ATOM 774 C CA . SER A 1 96 ? 18.263 5.290 -6.388 1.00 93.00 96 SER A CA 1
ATOM 775 C C . SER A 1 96 ? 18.209 3.952 -7.130 1.00 93.00 96 SER A C 1
ATOM 777 O O . SER A 1 96 ? 17.167 3.294 -7.115 1.00 93.00 96 SER A O 1
ATOM 779 N N . PRO A 1 97 ? 19.326 3.472 -7.714 1.00 93.06 97 PRO A N 1
ATOM 780 C CA . PRO A 1 97 ? 19.385 2.170 -8.381 1.00 93.06 97 PRO A CA 1
ATOM 781 C C . PRO A 1 97 ? 19.045 0.969 -7.489 1.00 93.06 97 PRO A C 1
ATOM 783 O O . PRO A 1 97 ? 18.907 -0.143 -7.996 1.00 93.06 97 PRO A O 1
ATOM 786 N N . VAL A 1 98 ? 18.941 1.162 -6.171 1.00 93.25 98 VAL A N 1
ATOM 787 C CA . VAL A 1 98 ? 18.485 0.131 -5.227 1.00 93.25 98 VAL A CA 1
ATOM 788 C C . VAL A 1 98 ? 16.982 -0.131 -5.325 1.00 93.25 98 VAL A C 1
ATOM 790 O O . VAL A 1 98 ? 16.544 -1.211 -4.942 1.00 93.25 98 VAL A O 1
ATOM 793 N N . TYR A 1 99 ? 16.198 0.821 -5.842 1.00 95.06 99 TYR A N 1
ATOM 794 C CA . TYR A 1 99 ? 14.761 0.644 -6.016 1.00 95.06 99 TYR A CA 1
ATOM 795 C C . TYR A 1 99 ? 14.467 -0.322 -7.157 1.00 95.06 99 TYR A C 1
ATOM 797 O O . TYR A 1 99 ? 15.074 -0.262 -8.230 1.00 95.06 99 TYR A O 1
ATOM 805 N N . ASP A 1 100 ? 13.523 -1.217 -6.907 1.00 94.88 100 ASP A N 1
ATOM 806 C CA . ASP A 1 100 ? 13.004 -2.201 -7.845 1.00 94.88 100 ASP A CA 1
ATOM 807 C C . ASP A 1 100 ? 11.530 -1.923 -8.166 1.00 94.88 100 ASP A C 1
ATOM 809 O O . ASP A 1 100 ? 10.919 -0.984 -7.645 1.00 94.88 100 ASP A O 1
ATOM 813 N N . VAL A 1 101 ? 10.956 -2.732 -9.058 1.00 96.50 101 VAL A N 1
ATOM 814 C CA . VAL A 1 101 ? 9.535 -2.629 -9.427 1.00 96.50 101 VAL A CA 1
ATOM 815 C C . VAL A 1 101 ? 8.618 -2.724 -8.202 1.00 96.50 101 VAL A C 1
ATOM 817 O O . VAL A 1 101 ? 7.678 -1.937 -8.102 1.00 96.50 101 VAL A O 1
ATOM 820 N N . CYS A 1 102 ? 8.917 -3.605 -7.240 1.00 94.38 102 CYS A N 1
ATOM 821 C CA . CYS A 1 102 ? 8.157 -3.722 -5.993 1.00 94.38 102 CYS A CA 1
ATOM 822 C C . CYS A 1 102 ? 8.117 -2.377 -5.247 1.00 94.38 102 CYS A C 1
ATOM 824 O O . CYS A 1 102 ? 7.040 -1.863 -4.960 1.00 94.38 102 CYS A O 1
ATOM 826 N N . ALA A 1 103 ? 9.282 -1.767 -5.000 1.00 94.12 103 ALA A N 1
ATOM 827 C CA . ALA A 1 103 ? 9.391 -0.495 -4.289 1.00 94.12 103 ALA A CA 1
ATOM 828 C C . ALA A 1 103 ? 8.641 0.646 -5.000 1.00 94.12 103 ALA A C 1
ATOM 830 O O . ALA A 1 103 ? 8.003 1.475 -4.343 1.00 94.12 103 ALA A O 1
ATOM 831 N N . ILE A 1 104 ? 8.682 0.673 -6.338 1.00 96.25 104 ILE A N 1
ATOM 832 C CA . ILE A 1 104 ? 7.933 1.644 -7.150 1.00 96.25 104 ILE A CA 1
ATOM 833 C C . ILE A 1 104 ? 6.426 1.497 -6.913 1.00 96.25 104 ILE A C 1
ATOM 835 O O . ILE A 1 104 ? 5.760 2.489 -6.613 1.00 96.25 104 ILE A O 1
ATOM 839 N N . LEU A 1 105 ? 5.883 0.281 -7.027 1.00 95.06 105 LEU A N 1
ATOM 840 C CA . LEU A 1 105 ? 4.442 0.044 -6.889 1.00 95.06 105 LEU A CA 1
ATOM 841 C C . LEU A 1 105 ? 3.959 0.307 -5.458 1.00 95.06 105 LEU A C 1
ATOM 843 O O . LEU A 1 105 ? 2.938 0.973 -5.284 1.00 95.06 105 LEU A O 1
ATOM 847 N N . THR A 1 106 ? 4.730 -0.108 -4.447 1.00 91.50 106 THR A N 1
ATOM 848 C CA . THR A 1 106 ? 4.457 0.213 -3.037 1.00 91.50 106 THR A CA 1
ATOM 849 C C . THR A 1 106 ? 4.405 1.723 -2.807 1.00 91.50 106 THR A C 1
ATOM 851 O O . THR A 1 106 ? 3.483 2.226 -2.169 1.00 91.50 106 THR A O 1
ATOM 854 N N . SER A 1 107 ? 5.352 2.478 -3.369 1.00 91.25 107 SER A N 1
ATOM 855 C CA . SER A 1 107 ? 5.378 3.937 -3.207 1.00 91.25 107 SER A CA 1
ATOM 856 C C . SER A 1 107 ? 4.181 4.611 -3.876 1.00 91.25 107 SER A C 1
ATOM 858 O O . SER A 1 107 ? 3.629 5.565 -3.335 1.00 91.25 107 SER A O 1
ATOM 860 N N . ILE A 1 108 ? 3.733 4.104 -5.028 1.00 91.44 108 ILE A N 1
ATOM 861 C CA . ILE A 1 108 ? 2.531 4.612 -5.699 1.00 91.44 108 ILE A CA 1
ATOM 862 C C . ILE A 1 108 ? 1.272 4.309 -4.873 1.00 91.44 108 ILE A C 1
ATOM 864 O O . ILE A 1 108 ? 0.424 5.189 -4.729 1.00 91.44 108 ILE A O 1
ATOM 868 N N . GLN A 1 109 ? 1.150 3.110 -4.291 1.00 88.62 109 GLN A N 1
ATOM 869 C CA . GLN A 1 109 ? 0.060 2.802 -3.356 1.00 88.62 109 GLN A CA 1
ATOM 870 C C . GLN A 1 109 ? 0.056 3.747 -2.157 1.00 88.62 109 GLN A C 1
ATOM 872 O O . GLN A 1 109 ? -1.003 4.215 -1.741 1.00 88.62 109 GLN A O 1
ATOM 877 N N . GLU A 1 110 ? 1.233 4.063 -1.626 1.00 85.56 110 GLU A N 1
ATOM 878 C CA . GLU A 1 110 ? 1.347 4.957 -0.483 1.00 85.56 110 GLU A CA 1
ATOM 879 C C . GLU A 1 110 ? 0.988 6.403 -0.831 1.00 85.56 110 GLU A C 1
ATOM 881 O O . GLU A 1 110 ? 0.349 7.087 -0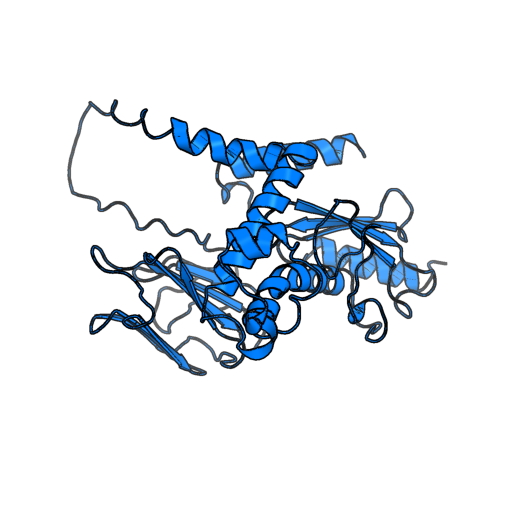.036 1.00 85.56 110 GLU A O 1
ATOM 886 N N . VAL A 1 111 ? 1.306 6.859 -2.045 1.00 82.25 111 VAL A N 1
ATOM 887 C CA . VAL A 1 111 ? 0.834 8.151 -2.560 1.00 82.25 111 VAL A CA 1
ATOM 888 C C . VAL A 1 111 ? -0.693 8.197 -2.591 1.00 82.25 111 VAL A C 1
ATOM 890 O O . VAL A 1 111 ? -1.269 9.147 -2.064 1.00 82.25 111 VAL A O 1
ATOM 893 N N . LEU A 1 112 ? -1.341 7.154 -3.128 1.00 80.00 112 LEU A N 1
ATOM 894 C CA . LEU A 1 112 ? -2.806 7.056 -3.154 1.00 80.00 112 LEU A CA 1
ATOM 895 C C . LEU A 1 112 ? -3.404 7.054 -1.739 1.00 80.00 112 LEU A C 1
ATOM 897 O O . LEU A 1 112 ? -4.453 7.647 -1.516 1.00 80.00 112 LEU A O 1
ATOM 901 N N . ARG A 1 113 ? -2.730 6.429 -0.767 1.00 79.38 113 ARG A N 1
ATOM 902 C CA . ARG A 1 113 ? -3.173 6.391 0.635 1.00 79.38 113 ARG A CA 1
ATOM 903 C C . ARG A 1 113 ? -3.024 7.746 1.334 1.00 79.38 113 ARG A C 1
ATOM 905 O O . ARG A 1 113 ? -3.924 8.189 2.044 1.00 79.38 113 ARG A O 1
ATOM 912 N N . ARG A 1 114 ? -1.878 8.411 1.162 1.00 68.06 114 ARG A N 1
ATOM 913 C CA . ARG A 1 114 ? -1.471 9.581 1.964 1.00 68.06 114 ARG A CA 1
ATOM 914 C C . ARG A 1 114 ? -2.179 10.878 1.617 1.00 68.06 114 ARG A C 1
ATOM 916 O O . ARG A 1 114 ? -2.099 11.821 2.407 1.00 68.06 114 ARG A O 1
ATOM 923 N N . PHE A 1 115 ? -2.854 10.960 0.477 1.00 58.59 115 PHE A N 1
ATOM 924 C CA . PHE A 1 115 ? -3.421 12.221 0.014 1.00 58.59 115 PHE A CA 1
ATOM 925 C C . PHE A 1 115 ? -4.341 12.896 1.042 1.00 58.59 115 PHE A C 1
ATOM 927 O O . PHE A 1 115 ? -4.201 14.090 1.313 1.00 58.59 115 PHE A O 1
ATOM 934 N N . PHE A 1 116 ? -5.226 12.137 1.692 1.00 51.06 116 PHE A N 1
ATOM 935 C CA . PHE A 1 116 ? -6.078 12.702 2.740 1.00 51.06 116 PHE A CA 1
ATOM 936 C C . PHE A 1 116 ? -5.366 12.888 4.074 1.00 51.06 116 PHE A C 1
ATOM 938 O O . PHE A 1 116 ? -5.745 13.787 4.818 1.00 51.06 116 PHE A O 1
ATOM 945 N N . THR A 1 117 ? -4.313 12.122 4.366 1.00 46.28 117 THR A N 1
ATOM 946 C CA . THR A 1 117 ? -3.498 12.308 5.576 1.00 46.28 117 THR A CA 1
ATOM 947 C C . THR A 1 117 ? -2.809 13.672 5.573 1.00 46.28 117 THR A C 1
ATOM 949 O O . THR A 1 117 ? -2.822 14.357 6.591 1.00 46.28 117 THR A O 1
ATOM 952 N N . VAL A 1 118 ? -2.283 14.106 4.420 1.00 40.34 118 VAL A N 1
ATOM 953 C CA . VAL A 1 118 ? -1.640 15.423 4.252 1.00 40.34 118 VAL A CA 1
ATOM 954 C C . VAL A 1 118 ? -2.668 16.559 4.234 1.00 40.34 118 VAL A C 1
ATOM 956 O O . VAL A 1 118 ? -2.461 17.593 4.868 1.00 40.34 118 VAL A O 1
ATOM 959 N N . LEU A 1 119 ? -3.819 16.368 3.579 1.00 43.59 119 LEU A N 1
ATOM 960 C CA . LEU A 1 119 ? -4.918 17.342 3.643 1.00 43.59 119 LEU A CA 1
ATOM 961 C C . LEU A 1 119 ? -5.562 17.437 5.037 1.00 43.59 119 LEU A C 1
ATOM 963 O O . LEU A 1 119 ? -6.175 18.456 5.350 1.00 43.59 119 LEU A O 1
ATOM 967 N N . ARG A 1 120 ? -5.421 16.407 5.884 1.00 43.25 120 ARG A N 1
ATOM 968 C CA . ARG A 1 120 ? -5.833 16.435 7.298 1.00 43.25 120 ARG A CA 1
ATOM 969 C C . ARG A 1 120 ? -4.939 17.326 8.158 1.00 43.25 120 ARG A C 1
ATOM 971 O O . ARG A 1 120 ? -5.372 17.701 9.245 1.00 43.25 120 ARG A O 1
ATOM 978 N N . THR A 1 121 ? -3.717 17.628 7.716 1.00 39.34 121 THR A N 1
ATOM 979 C CA . THR A 1 121 ? -2.702 18.310 8.534 1.00 39.34 121 THR A CA 1
ATOM 980 C C . THR A 1 121 ? -2.287 19.686 8.017 1.00 39.34 121 THR A C 1
ATOM 982 O O . THR A 1 121 ? -1.862 20.501 8.833 1.00 39.34 121 THR A O 1
ATOM 985 N N . HIS A 1 122 ? -2.440 19.997 6.724 1.00 39.03 122 HIS A N 1
ATOM 986 C CA . HIS A 1 122 ? -1.991 21.280 6.166 1.00 39.03 122 HIS A CA 1
ATOM 987 C C . HIS A 1 122 ? -3.083 22.031 5.396 1.00 39.03 122 HIS A C 1
ATOM 989 O O . HIS A 1 122 ? -3.642 21.547 4.414 1.00 39.03 122 HIS A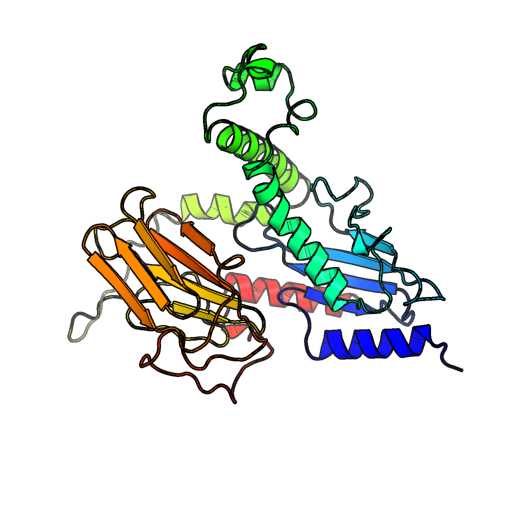 O 1
ATOM 995 N N . THR A 1 123 ? -3.355 23.254 5.857 1.00 41.12 123 THR A N 1
ATOM 996 C CA . THR A 1 123 ? -4.523 24.074 5.523 1.00 41.12 123 THR A CA 1
ATOM 997 C C . THR A 1 123 ? -4.379 24.981 4.290 1.00 41.12 123 THR A C 1
ATOM 999 O O . THR A 1 123 ? -5.206 25.868 4.093 1.00 41.12 123 THR A O 1
ATOM 1002 N N . ASP A 1 124 ? -3.368 24.787 3.444 1.00 42.59 124 ASP A N 1
ATOM 1003 C CA . ASP A 1 124 ? -3.003 25.805 2.439 1.00 42.59 124 ASP A CA 1
ATOM 1004 C C . ASP A 1 124 ? -3.332 25.404 0.984 1.00 42.59 124 ASP A C 1
ATOM 1006 O O . ASP A 1 124 ? -2.945 26.082 0.035 1.00 42.59 124 ASP A O 1
ATOM 1010 N N . PHE A 1 125 ? -4.098 24.325 0.773 1.00 40.56 125 PHE A N 1
ATOM 1011 C CA . PHE A 1 125 ? -4.412 23.791 -0.567 1.00 40.56 125 PHE A CA 1
ATOM 1012 C C . PHE A 1 125 ? -5.715 24.345 -1.198 1.00 40.56 125 PHE A C 1
ATOM 1014 O O . PHE A 1 125 ? -6.094 23.948 -2.298 1.00 40.56 125 PHE A O 1
ATOM 1021 N N . TYR A 1 126 ? -6.445 25.247 -0.525 1.00 44.75 126 TYR A N 1
ATOM 1022 C CA . TYR A 1 126 ? -7.865 25.518 -0.841 1.00 44.75 126 TYR A CA 1
ATOM 1023 C C . TYR A 1 126 ? -8.143 26.594 -1.896 1.00 44.75 126 TYR A C 1
ATOM 1025 O O . TYR A 1 126 ? -9.278 26.707 -2.359 1.00 44.75 126 TYR A O 1
ATOM 1033 N N . HIS A 1 127 ? -7.148 27.370 -2.321 1.00 44.28 127 HIS A N 1
ATOM 1034 C CA . HIS A 1 127 ? -7.386 28.501 -3.228 1.00 44.28 127 HIS A CA 1
ATOM 1035 C C . HIS A 1 127 ? -7.623 28.104 -4.697 1.00 44.28 127 HIS A C 1
ATOM 1037 O O . HIS A 1 127 ? -7.981 28.955 -5.508 1.00 44.28 127 HIS A O 1
ATOM 1043 N N . THR A 1 128 ? -7.449 26.829 -5.055 1.00 45.88 128 THR A N 1
ATOM 1044 C CA . THR A 1 128 ? -7.508 26.344 -6.447 1.00 45.88 128 THR A CA 1
ATOM 1045 C C . THR A 1 128 ? -8.714 25.464 -6.777 1.00 45.88 128 THR A C 1
ATOM 1047 O O . THR A 1 128 ? -8.906 25.150 -7.950 1.00 45.88 128 THR A O 1
ATOM 1050 N N . LEU A 1 129 ? -9.536 25.064 -5.796 1.00 48.72 129 LEU A N 1
ATOM 1051 C CA . LEU A 1 129 ? -10.539 24.001 -5.992 1.00 48.72 129 LEU A CA 1
ATOM 1052 C C . LEU A 1 129 ? -12.002 24.399 -5.741 1.00 48.72 129 LEU A C 1
ATOM 1054 O O . LEU A 1 129 ? -12.889 23.633 -6.113 1.00 48.72 129 LEU A O 1
ATOM 1058 N N . LEU A 1 130 ? -12.278 25.564 -5.143 1.00 52.84 130 LEU A N 1
ATOM 1059 C CA . LEU A 1 130 ? -13.644 26.002 -4.831 1.00 52.84 130 LEU A CA 1
ATOM 1060 C C . LEU A 1 130 ? -14.092 27.139 -5.748 1.00 52.84 130 LEU A C 1
ATOM 1062 O O . LEU A 1 130 ? -13.469 28.199 -5.812 1.00 52.84 130 LEU A O 1
ATOM 1066 N N . THR A 1 131 ? -15.208 26.932 -6.438 1.00 59.25 131 THR A N 1
ATOM 1067 C CA . THR A 1 131 ? -15.888 27.992 -7.192 1.00 59.25 131 THR A CA 1
ATOM 1068 C C . THR A 1 131 ? -16.647 28.933 -6.248 1.00 59.25 131 THR A C 1
ATOM 1070 O O . THR A 1 131 ? -16.991 28.572 -5.121 1.00 59.25 131 THR A O 1
ATOM 1073 N N . ARG A 1 132 ? -16.953 30.157 -6.706 1.00 57.88 132 ARG A N 1
ATOM 1074 C CA . ARG A 1 132 ? -17.748 31.129 -5.923 1.00 57.88 132 ARG A CA 1
ATOM 1075 C C . ARG A 1 132 ? -19.137 30.601 -5.549 1.00 57.88 132 ARG A C 1
ATOM 1077 O O . ARG A 1 132 ? -19.655 30.957 -4.498 1.00 57.88 132 ARG A O 1
ATOM 1084 N N . GLU A 1 133 ? -19.710 29.745 -6.387 1.00 62.22 133 GLU A N 1
ATOM 1085 C CA . GLU A 1 133 ? -21.011 29.105 -6.163 1.00 62.22 133 GLU A CA 1
ATOM 1086 C C . GLU A 1 133 ? -20.938 28.083 -5.021 1.00 62.22 133 GLU A C 1
ATOM 1088 O O . GLU A 1 133 ? -21.758 28.118 -4.107 1.00 62.22 133 GLU A O 1
ATOM 1093 N N . GLN A 1 134 ? -19.889 27.255 -4.993 1.00 58.44 134 GLN A N 1
ATOM 1094 C CA . GLN A 1 134 ? -19.648 26.308 -3.898 1.00 58.44 134 GLN A CA 1
ATOM 1095 C C . GLN A 1 134 ? -19.364 27.030 -2.572 1.00 58.44 134 GLN A C 1
ATOM 1097 O O . GLN A 1 134 ? -19.813 26.590 -1.520 1.00 58.44 134 GLN A O 1
ATOM 1102 N N . MET A 1 135 ? -18.677 28.176 -2.596 1.00 58.44 135 MET A N 1
ATOM 1103 C CA . MET A 1 135 ? -18.469 28.980 -1.381 1.00 58.44 135 MET A CA 1
ATOM 1104 C C . MET A 1 135 ? -19.800 29.431 -0.751 1.00 58.44 135 MET A C 1
ATOM 1106 O O . MET A 1 135 ? -19.952 29.374 0.469 1.00 58.44 135 MET A O 1
ATOM 1110 N N . GLN A 1 136 ? -20.783 29.815 -1.573 1.00 63.28 136 GLN A N 1
ATOM 1111 C CA . GLN A 1 136 ? -22.117 30.204 -1.104 1.00 63.28 136 GLN A CA 1
ATOM 1112 C C . GLN A 1 136 ? -22.927 29.015 -0.575 1.00 63.28 136 GLN A C 1
ATOM 1114 O O . GLN A 1 136 ? -23.575 29.140 0.462 1.00 63.28 136 GLN A O 1
ATOM 1119 N N . GLU A 1 137 ? -22.867 27.862 -1.246 1.00 61.75 137 GLU A N 1
ATOM 1120 C CA . GLU A 1 137 ? -23.591 26.643 -0.854 1.00 61.75 137 GLU A CA 1
ATOM 1121 C C . GLU A 1 137 ? -23.209 26.159 0.552 1.00 61.75 137 GLU A C 1
ATOM 1123 O O . GLU A 1 137 ? -24.063 25.744 1.335 1.00 61.75 137 GLU A O 1
ATOM 1128 N N . PHE A 1 138 ? -21.932 26.282 0.911 1.00 55.97 138 PHE A N 1
ATOM 1129 C CA . PHE A 1 138 ? -21.418 25.857 2.213 1.00 55.97 138 PHE A CA 1
ATOM 1130 C C . PHE A 1 138 ? -21.357 26.975 3.260 1.00 55.97 138 PHE A C 1
ATOM 1132 O O . PHE A 1 138 ? -20.783 26.788 4.337 1.00 55.97 138 PHE A O 1
ATOM 1139 N N . ASN A 1 139 ? -21.985 28.119 2.972 1.00 59.53 139 ASN A N 1
ATOM 1140 C CA . ASN A 1 139 ? -22.076 29.269 3.868 1.00 59.53 139 ASN A CA 1
ATOM 1141 C C . ASN A 1 139 ? -20.689 29.796 4.305 1.00 59.53 139 ASN A C 1
ATOM 1143 O O . ASN A 1 139 ? -20.477 30.155 5.466 1.00 59.53 139 ASN A O 1
ATOM 1147 N N . LEU A 1 140 ? -19.730 29.784 3.372 1.00 59.00 140 LEU A N 1
ATOM 1148 C CA . LEU A 1 140 ? -18.369 30.284 3.546 1.00 59.00 140 LEU A CA 1
ATOM 1149 C C . LEU A 1 140 ? -18.286 31.720 3.012 1.00 59.00 140 LEU A C 1
ATOM 1151 O O . LEU A 1 140 ? -18.786 32.021 1.929 1.00 59.00 140 LEU A O 1
ATOM 1155 N N . ASP A 1 141 ? -17.646 32.614 3.764 1.00 60.72 141 ASP A N 1
ATOM 1156 C CA . ASP A 1 141 ? -17.426 34.006 3.363 1.00 60.72 141 ASP A CA 1
ATOM 1157 C C . ASP A 1 141 ? -15.949 34.264 2.999 1.00 60.72 141 ASP A C 1
ATOM 1159 O O . ASP A 1 141 ? -15.068 33.427 3.210 1.00 60.72 141 ASP A O 1
ATOM 1163 N N . GLU A 1 142 ? -15.646 35.446 2.455 1.00 53.91 142 GLU A N 1
ATOM 1164 C CA . GLU A 1 142 ? -14.273 35.823 2.078 1.00 53.91 142 GLU A CA 1
ATOM 1165 C C . GLU A 1 142 ? -13.306 35.911 3.275 1.00 53.91 142 GLU A C 1
ATOM 1167 O O . GLU A 1 142 ? -12.091 35.975 3.082 1.00 53.91 142 GLU A O 1
ATOM 1172 N N . SER A 1 143 ? -13.810 35.888 4.514 1.00 51.69 143 SER A N 1
ATOM 1173 C CA . SER A 1 143 ? -12.988 35.938 5.726 1.00 51.69 143 SER A CA 1
ATOM 1174 C C . SER A 1 143 ? -12.471 34.565 6.176 1.00 51.69 143 SER A C 1
ATOM 1176 O O . SER A 1 143 ? -11.615 34.497 7.057 1.00 51.69 143 SER A O 1
ATOM 1178 N N . VAL A 1 144 ? -12.907 33.470 5.540 1.00 50.50 144 VAL A N 1
ATOM 1179 C CA . VAL A 1 144 ? -12.267 32.145 5.678 1.00 50.50 144 VAL A CA 1
ATOM 1180 C C . VAL A 1 144 ? -10.780 32.217 5.304 1.00 50.50 144 VAL A C 1
ATOM 1182 O O . VAL A 1 144 ? -9.959 31.527 5.902 1.00 50.50 144 VAL A O 1
ATOM 1185 N N . ASN A 1 145 ? -10.412 33.142 4.409 1.00 43.03 145 ASN A N 1
ATOM 1186 C CA . ASN A 1 145 ? -9.030 33.404 3.998 1.00 43.03 145 ASN A CA 1
ATOM 1187 C C . ASN A 1 145 ? -8.126 33.925 5.130 1.00 43.03 145 ASN A C 1
ATOM 1189 O O . ASN A 1 145 ? -6.908 33.839 5.019 1.00 43.03 145 ASN A O 1
ATOM 1193 N N . SER A 1 146 ? -8.697 34.488 6.198 1.00 43.22 146 SER A N 1
ATOM 1194 C CA . SER A 1 146 ? -7.945 35.002 7.351 1.00 43.22 146 SER A CA 1
ATOM 1195 C C . SER A 1 146 ? -8.203 34.223 8.639 1.00 43.22 146 SER A C 1
ATOM 1197 O O . SER A 1 146 ? -7.347 34.212 9.521 1.00 43.22 146 SER A O 1
ATOM 1199 N N . ARG A 1 147 ? -9.365 33.567 8.762 1.00 44.09 147 ARG A N 1
ATOM 1200 C CA . ARG A 1 147 ? -9.778 32.821 9.963 1.00 44.09 147 ARG A CA 1
ATOM 1201 C C . ARG A 1 147 ? -9.503 31.316 9.896 1.00 44.09 147 ARG A C 1
ATOM 1203 O O . ARG A 1 147 ? -9.487 30.674 10.943 1.00 44.09 147 ARG A O 1
ATOM 1210 N N . GLY A 1 148 ? -9.301 30.757 8.702 1.00 44.00 148 GLY A N 1
ATOM 1211 C CA . GLY A 1 148 ? -9.296 29.309 8.498 1.00 44.00 148 GLY A CA 1
ATOM 1212 C C . GLY A 1 148 ? -10.689 28.692 8.686 1.00 44.00 148 GLY A C 1
ATOM 1213 O O . GLY A 1 148 ? -11.695 29.395 8.799 1.00 44.00 148 GLY A O 1
ATOM 1214 N N . PHE A 1 149 ? -10.763 27.361 8.696 1.00 44.78 149 PHE A N 1
ATOM 1215 C CA . PHE A 1 149 ? -12.014 26.618 8.884 1.00 44.78 149 PHE A CA 1
ATOM 1216 C C . PHE A 1 149 ? -12.187 26.162 10.336 1.00 44.78 149 PHE A C 1
ATOM 1218 O O . PHE A 1 149 ? -11.213 25.882 11.032 1.00 44.78 149 PHE A O 1
ATOM 1225 N N . GLU A 1 150 ? -13.438 25.996 10.771 1.00 46.78 150 GLU A N 1
ATOM 1226 C CA . GLU A 1 150 ? -13.735 25.254 12.001 1.00 46.78 150 GLU A CA 1
ATOM 1227 C C . GLU A 1 150 ? -13.225 23.799 11.879 1.00 46.78 150 GLU A C 1
ATOM 1229 O O . GLU A 1 150 ? -13.339 23.207 10.794 1.00 46.78 150 GLU A O 1
ATOM 1234 N N . PRO A 1 151 ? -12.687 23.196 12.960 1.00 44.12 151 PRO A N 1
ATOM 1235 C CA . PRO A 1 151 ? -12.201 21.816 12.944 1.00 44.12 151 PRO A CA 1
ATOM 1236 C C . PRO A 1 151 ? -13.230 20.845 12.343 1.00 44.12 151 PRO A C 1
ATOM 1238 O O . PRO A 1 151 ? -14.392 20.830 12.742 1.00 44.12 151 PRO A O 1
ATOM 1241 N N . GLY A 1 152 ? -12.819 20.048 11.353 1.00 46.00 152 GLY A N 1
ATOM 1242 C CA . GLY A 1 152 ? -13.667 19.041 10.693 1.00 46.00 152 GLY A CA 1
ATOM 1243 C C . GLY A 1 152 ? -14.638 19.567 9.622 1.00 46.00 152 GLY A C 1
ATOM 1244 O O . GLY A 1 152 ? -15.062 18.797 8.762 1.00 46.00 152 GLY A O 1
ATOM 1245 N N . LYS A 1 153 ? -14.943 20.869 9.577 1.00 52.41 153 LYS A N 1
ATOM 1246 C CA . LYS A 1 153 ? -15.870 21.453 8.582 1.00 52.41 153 LYS A CA 1
ATOM 1247 C C . LYS A 1 153 ? -15.289 21.456 7.169 1.00 52.41 153 LYS A C 1
ATOM 1249 O O . LYS A 1 153 ? -15.971 21.163 6.194 1.00 52.41 153 LYS A O 1
ATOM 1254 N N . MET A 1 154 ? -13.991 21.707 7.074 1.00 46.94 154 MET A N 1
ATOM 1255 C CA . MET A 1 154 ? -13.215 21.565 5.844 1.00 46.94 154 MET A CA 1
ATOM 1256 C C . MET A 1 154 ? -13.141 20.107 5.373 1.00 46.94 154 MET A C 1
ATOM 1258 O O . MET A 1 154 ? -13.261 19.848 4.179 1.00 46.94 154 MET A O 1
ATOM 1262 N N . GLN A 1 155 ? -12.996 19.151 6.296 1.00 49.62 155 GLN A N 1
ATOM 1263 C CA . GLN A 1 155 ? -13.023 17.728 5.958 1.00 49.62 155 GLN A CA 1
ATOM 1264 C C . GLN A 1 155 ? -14.380 17.365 5.345 1.00 49.62 155 GLN A C 1
ATOM 1266 O O . GLN A 1 155 ? -14.424 16.790 4.267 1.00 49.62 155 GLN A O 1
ATOM 1271 N N . GLN A 1 156 ? -15.484 17.793 5.962 1.00 55.34 156 GLN A N 1
ATOM 1272 C CA . GLN A 1 156 ? -16.830 17.597 5.415 1.00 55.34 156 GLN A CA 1
ATOM 1273 C C . GLN A 1 156 ? -16.996 18.236 4.029 1.00 55.34 156 GLN A C 1
ATOM 1275 O O . GLN A 1 156 ? -17.550 17.603 3.132 1.00 55.34 156 GLN A O 1
ATOM 1280 N N . LEU A 1 157 ? -16.478 19.449 3.831 1.00 52.81 157 LEU A N 1
ATOM 1281 C CA . LEU A 1 157 ? -16.513 20.172 2.559 1.00 52.81 157 LEU A CA 1
ATOM 1282 C C . LEU A 1 157 ? -15.775 19.420 1.443 1.00 52.81 157 LEU A C 1
ATOM 1284 O O . LEU A 1 157 ? -16.343 19.127 0.394 1.00 52.81 157 LEU A O 1
ATOM 1288 N N . VAL A 1 158 ? -14.509 19.078 1.690 1.00 50.41 158 VAL A N 1
ATOM 1289 C CA . VAL A 1 158 ? -13.628 18.399 0.734 1.00 50.41 158 VAL A CA 1
ATOM 1290 C C . VAL A 1 158 ? -14.156 17.003 0.436 1.00 50.41 158 VAL A C 1
ATOM 1292 O O . VAL A 1 158 ? -14.256 16.626 -0.728 1.00 50.41 158 VAL A O 1
ATOM 1295 N N . THR A 1 159 ? -14.583 16.264 1.461 1.00 53.56 159 THR A N 1
ATOM 1296 C CA . THR A 1 159 ? -15.227 14.962 1.294 1.00 53.56 159 THR A CA 1
ATOM 1297 C C . THR A 1 159 ? -16.506 15.079 0.469 1.00 53.56 159 THR A C 1
ATOM 1299 O O . THR A 1 159 ? -16.734 14.231 -0.382 1.00 53.56 159 THR A O 1
ATOM 1302 N N . THR A 1 160 ? -17.326 16.117 0.645 1.00 58.09 160 THR A N 1
ATOM 1303 C CA . THR A 1 160 ? -18.567 16.295 -0.134 1.00 58.09 160 THR A CA 1
ATOM 1304 C C . THR A 1 160 ? -18.275 16.641 -1.594 1.00 58.09 160 THR A C 1
ATOM 1306 O O . THR A 1 160 ? -18.846 16.034 -2.499 1.00 58.09 160 THR A O 1
ATOM 1309 N N . ILE A 1 161 ? -17.341 17.560 -1.842 1.00 55.22 161 ILE A N 1
ATOM 1310 C CA . ILE A 1 161 ? -16.977 18.001 -3.194 1.00 55.22 161 ILE A CA 1
ATOM 1311 C C . ILE A 1 161 ? -16.279 16.883 -3.959 1.00 55.22 161 ILE A C 1
ATOM 1313 O O . ILE A 1 161 ? -16.636 16.613 -5.105 1.00 55.22 161 ILE A O 1
ATOM 1317 N N . ILE A 1 162 ? -15.324 16.196 -3.327 1.00 52.78 162 ILE A N 1
ATOM 1318 C CA . ILE A 1 162 ? -14.653 15.053 -3.941 1.00 52.78 162 ILE A CA 1
ATOM 1319 C C . ILE A 1 162 ? -15.652 13.920 -4.136 1.00 52.78 162 ILE A C 1
ATOM 1321 O O . ILE A 1 162 ? -15.698 13.394 -5.236 1.00 52.78 162 ILE A O 1
ATOM 1325 N N . LYS A 1 163 ? -16.508 13.581 -3.161 1.00 57.47 163 LYS A N 1
ATOM 1326 C CA . LYS A 1 163 ? -17.524 12.532 -3.357 1.00 57.47 163 LYS A CA 1
ATOM 1327 C C . LYS A 1 163 ? -18.448 12.841 -4.525 1.00 57.47 163 LYS A C 1
ATOM 1329 O O . LYS A 1 163 ? -18.671 11.944 -5.330 1.00 57.47 163 LYS A O 1
ATOM 1334 N N . GLU A 1 164 ? -18.942 14.069 -4.671 1.00 57.50 164 GLU A N 1
ATOM 1335 C CA . GLU A 1 164 ? -19.848 14.393 -5.779 1.00 57.50 164 GLU A CA 1
ATOM 1336 C C . GLU A 1 164 ? -19.117 14.423 -7.127 1.00 57.50 164 GLU A C 1
ATOM 1338 O O . GLU A 1 164 ? -19.596 13.838 -8.097 1.00 57.50 164 GLU A O 1
ATOM 1343 N N . GLN A 1 165 ? -17.911 14.995 -7.197 1.00 51.34 165 GLN A N 1
ATOM 1344 C CA . GLN A 1 165 ? -17.109 14.985 -8.426 1.00 51.34 165 GLN A CA 1
ATOM 1345 C C . GLN A 1 165 ? -16.671 13.567 -8.817 1.00 51.34 165 GLN A C 1
ATOM 1347 O O . GLN A 1 165 ? -16.765 13.184 -9.983 1.00 51.34 165 GLN A O 1
ATOM 1352 N N . LEU A 1 166 ? -16.266 12.750 -7.844 1.00 51.12 166 LEU A N 1
ATOM 1353 C CA . LEU A 1 166 ? -15.898 11.349 -8.030 1.00 51.12 166 LEU A CA 1
ATOM 1354 C C . LEU A 1 166 ? -17.122 10.511 -8.421 1.00 51.12 166 LEU A C 1
ATOM 1356 O O . LEU A 1 166 ? -17.005 9.633 -9.268 1.00 51.12 166 LEU A O 1
ATOM 1360 N N . ARG A 1 167 ? -18.311 10.801 -7.878 1.00 59.91 167 ARG A N 1
ATOM 1361 C CA . ARG A 1 167 ? -19.579 10.157 -8.258 1.00 59.91 167 ARG A CA 1
ATOM 1362 C C . ARG A 1 167 ? -19.975 10.499 -9.690 1.00 59.91 167 ARG A C 1
ATOM 1364 O O . ARG A 1 167 ? -20.291 9.592 -10.458 1.00 59.91 167 ARG A O 1
ATOM 1371 N N . LEU A 1 168 ? -19.923 11.774 -10.073 1.00 54.44 168 LEU A N 1
ATOM 1372 C CA . LEU A 1 168 ? -20.193 12.228 -11.443 1.00 54.44 168 LEU A CA 1
ATOM 1373 C C . LEU A 1 168 ? -19.186 11.631 -12.436 1.00 54.44 168 LEU A C 1
ATOM 1375 O O . LEU A 1 168 ? -19.567 11.165 -13.512 1.00 54.44 168 LEU A O 1
ATOM 1379 N N . TYR A 1 169 ? -17.915 11.564 -12.044 1.00 50.34 169 TYR A N 1
ATOM 1380 C CA . TYR A 1 169 ? -16.858 10.918 -12.808 1.00 50.34 169 TYR A CA 1
ATOM 1381 C C . TYR A 1 169 ? -17.085 9.406 -12.962 1.00 50.34 169 TYR A C 1
ATOM 1383 O O . TYR A 1 169 ? -17.080 8.897 -14.087 1.00 50.34 169 TYR A O 1
ATOM 1391 N N . ARG A 1 170 ? -17.355 8.691 -11.860 1.00 53.38 170 ARG A N 1
ATOM 1392 C CA . ARG A 1 170 ? -17.677 7.256 -11.864 1.00 53.38 170 ARG A CA 1
ATOM 1393 C C . ARG A 1 170 ? -18.894 6.991 -12.748 1.00 53.38 170 ARG A C 1
ATOM 1395 O O . ARG A 1 170 ? -18.843 6.106 -13.589 1.00 53.38 170 ARG A O 1
ATOM 1402 N N . LYS A 1 171 ? -19.924 7.838 -12.697 1.00 62.28 171 LYS A N 1
ATOM 1403 C CA . LYS A 1 171 ? -21.123 7.710 -13.543 1.00 62.28 171 LYS A CA 1
ATOM 1404 C C . LYS A 1 171 ? -20.807 7.809 -15.034 1.00 62.28 171 LYS A C 1
ATOM 1406 O O . LYS A 1 171 ? -21.429 7.129 -15.841 1.00 62.28 171 LYS A O 1
ATOM 1411 N N . ALA A 1 172 ? -19.833 8.636 -15.403 1.00 46.22 172 ALA A N 1
ATOM 1412 C CA . ALA A 1 172 ? -19.455 8.850 -16.793 1.00 46.22 172 ALA A CA 1
ATOM 1413 C C . ALA A 1 172 ? -18.402 7.858 -17.319 1.00 46.22 172 ALA A C 1
ATOM 1415 O O . ALA A 1 172 ? -18.326 7.649 -18.532 1.00 46.22 172 ALA A O 1
ATOM 1416 N N . LYS A 1 173 ? -17.535 7.316 -16.451 1.00 44.25 173 LYS A N 1
ATOM 1417 C CA . LYS A 1 173 ? -16.305 6.610 -16.866 1.00 44.25 173 LYS A CA 1
ATOM 1418 C C . LYS A 1 173 ? -16.055 5.274 -16.170 1.00 44.25 173 LYS A C 1
ATOM 1420 O O . LYS A 1 173 ? -15.328 4.458 -16.727 1.00 44.25 173 LYS A O 1
ATOM 1425 N N . GLN A 1 174 ? -16.632 5.049 -14.993 1.00 45.47 174 GLN A N 1
ATOM 1426 C CA . GLN A 1 174 ? -16.492 3.816 -14.206 1.00 45.47 174 GLN A CA 1
ATOM 1427 C C . GLN A 1 174 ? -17.843 3.399 -13.588 1.00 45.47 174 GLN A C 1
ATOM 1429 O O . GLN A 1 174 ? -17.953 3.291 -12.364 1.00 45.47 174 GLN A O 1
ATOM 1434 N N . PRO A 1 175 ? -18.904 3.220 -14.401 1.00 47.34 175 PRO A N 1
ATOM 1435 C CA . PRO A 1 175 ? -20.264 3.033 -13.887 1.00 47.34 175 PRO A CA 1
ATOM 1436 C C . PRO A 1 175 ? -20.420 1.756 -13.045 1.00 47.34 175 PRO A C 1
ATOM 1438 O O . PRO A 1 175 ? -21.233 1.727 -12.127 1.00 47.34 175 PRO A O 1
ATOM 1441 N N . TYR A 1 176 ? -19.572 0.750 -13.276 1.00 48.34 176 TYR A N 1
ATOM 1442 C CA . TYR A 1 176 ? -19.519 -0.508 -12.522 1.00 48.34 176 TYR A CA 1
ATOM 1443 C C . TYR A 1 176 ? -19.196 -0.325 -11.024 1.00 48.34 176 TYR A C 1
ATOM 1445 O O . TYR A 1 176 ? -19.628 -1.127 -10.205 1.00 48.34 176 TYR A O 1
ATOM 1453 N N . LEU A 1 177 ? -18.516 0.762 -10.631 1.00 43.06 177 LEU A N 1
ATOM 1454 C CA . LEU A 1 177 ? -18.268 1.097 -9.217 1.00 43.06 177 LEU A CA 1
ATOM 1455 C C . LEU A 1 177 ? -19.492 1.713 -8.510 1.00 43.06 177 LEU A C 1
ATOM 1457 O O . LEU A 1 177 ? -19.441 1.957 -7.306 1.00 43.06 177 LEU A O 1
ATOM 1461 N N . LEU A 1 178 ? -20.572 2.026 -9.237 1.00 53.00 178 LEU A N 1
ATOM 1462 C CA . LEU A 1 178 ? -21.785 2.643 -8.682 1.00 53.00 178 LEU A CA 1
ATOM 1463 C C . LEU A 1 178 ? -22.920 1.636 -8.451 1.00 53.00 178 LEU A C 1
ATOM 1465 O O . LEU A 1 178 ? -23.719 1.831 -7.533 1.00 53.00 178 LEU A O 1
ATOM 1469 N N . GLU A 1 179 ? -22.979 0.545 -9.217 1.00 43.47 179 GLU A N 1
ATOM 1470 C CA . GLU A 1 179 ? -24.074 -0.443 -9.160 1.00 43.47 179 GLU A CA 1
ATOM 1471 C C . GLU A 1 179 ? -24.146 -1.219 -7.824 1.00 43.47 179 GLU A C 1
ATOM 1473 O O . GLU A 1 179 ? -25.216 -1.689 -7.420 1.00 43.47 179 GLU A O 1
ATOM 1478 N N . SER A 1 180 ? -23.054 -1.263 -7.052 1.00 45.09 180 SER A N 1
ATOM 1479 C CA . SER A 1 180 ? -23.027 -1.843 -5.697 1.00 45.09 180 SER A CA 1
ATOM 1480 C C . SER A 1 180 ? -23.626 -0.929 -4.615 1.00 45.09 180 SER A C 1
ATOM 1482 O O . SER A 1 180 ? -23.887 -1.380 -3.496 1.00 45.09 180 SER A O 1
ATOM 1484 N N . SER A 1 181 ? -23.883 0.346 -4.934 1.00 40.28 181 SER A N 1
ATOM 1485 C CA . SER A 1 181 ? -24.440 1.331 -3.997 1.00 40.28 181 SER A CA 1
ATOM 1486 C C . SER A 1 181 ? -25.957 1.511 -4.130 1.00 40.28 181 SER A C 1
ATOM 1488 O O . SER A 1 181 ? -26.640 1.656 -3.116 1.00 40.28 181 SER A O 1
ATOM 1490 N N . GLU A 1 182 ? -26.522 1.388 -5.336 1.00 34.75 182 GLU A N 1
ATOM 1491 C CA . GLU A 1 182 ? -27.980 1.478 -5.532 1.00 34.75 182 GLU A CA 1
ATOM 1492 C C . GLU A 1 182 ? -28.694 0.178 -5.113 1.00 34.75 182 GLU A C 1
ATOM 1494 O O . GLU A 1 182 ? -29.769 0.226 -4.504 1.00 34.75 182 GLU A O 1
ATOM 1499 N N . SER A 1 183 ? -28.034 -0.977 -5.270 1.00 33.41 183 SER A N 1
ATOM 1500 C CA . SER A 1 183 ? -28.552 -2.294 -4.854 1.00 33.41 183 SER A CA 1
ATOM 1501 C C . SER A 1 183 ? -28.649 -2.469 -3.327 1.00 33.41 183 SER A C 1
ATOM 1503 O O . SER A 1 183 ? -29.449 -3.269 -2.836 1.00 33.41 183 SER A O 1
ATOM 1505 N N . LYS A 1 184 ? -27.901 -1.682 -2.537 1.00 38.38 184 LYS A N 1
ATOM 1506 C CA . LYS A 1 184 ? -27.982 -1.696 -1.061 1.00 38.38 184 LYS A CA 1
ATOM 1507 C C . LYS A 1 184 ? -29.233 -0.995 -0.514 1.00 38.38 184 LYS A C 1
ATOM 1509 O O . LYS A 1 184 ? -29.584 -1.209 0.647 1.00 38.38 184 LYS A O 1
ATOM 1514 N N . SER A 1 185 ? -29.935 -0.199 -1.327 1.00 34.38 185 SER A N 1
ATOM 1515 C CA . SER A 1 185 ? -31.164 0.488 -0.898 1.00 34.38 185 SER A CA 1
ATOM 1516 C C . SER A 1 185 ? -32.439 -0.347 -1.097 1.00 34.38 185 SER A C 1
ATOM 1518 O O . SER A 1 185 ? -33.395 -0.172 -0.346 1.00 34.38 185 SER A O 1
ATOM 1520 N N . GLN A 1 186 ? -32.434 -1.325 -2.013 1.00 30.27 186 GLN A N 1
ATOM 1521 C CA . GLN A 1 186 ? -33.563 -2.247 -2.236 1.00 30.27 186 GLN A CA 1
ATOM 1522 C C . GLN A 1 186 ? -33.402 -3.623 -1.561 1.00 30.27 186 GLN A C 1
ATOM 1524 O O . GLN A 1 186 ? -34.391 -4.320 -1.350 1.00 30.27 186 GLN A O 1
ATOM 1529 N N . GLY A 1 187 ? -32.195 -3.992 -1.115 1.00 28.48 187 GLY A N 1
ATOM 1530 C CA . GLY A 1 187 ? -31.961 -5.214 -0.328 1.00 28.48 187 GLY A CA 1
ATOM 1531 C C . GLY A 1 187 ? -32.471 -5.170 1.122 1.00 28.48 187 GLY A C 1
ATOM 1532 O O . GLY A 1 187 ? -32.507 -6.201 1.790 1.00 28.48 187 GLY A O 1
ATOM 1533 N N . LYS A 1 188 ? -32.911 -4.008 1.625 1.00 32.66 188 LYS A N 1
ATOM 1534 C CA . LYS A 1 188 ? -33.384 -3.845 3.015 1.00 32.66 188 LYS A CA 1
ATOM 1535 C C . LYS A 1 188 ? -34.785 -4.409 3.299 1.00 32.66 188 LYS A C 1
ATOM 1537 O O . LYS A 1 188 ? -35.239 -4.301 4.433 1.00 32.66 188 LYS A O 1
ATOM 1542 N N . GLN A 1 189 ? -35.467 -5.025 2.327 1.00 29.45 189 GLN A N 1
ATOM 1543 C CA . GLN A 1 189 ? -36.860 -5.465 2.507 1.00 29.45 189 GLN A CA 1
ATOM 1544 C C . GLN A 1 189 ? -37.144 -6.952 2.228 1.00 29.45 189 GLN A C 1
ATOM 1546 O O . GLN A 1 189 ? -38.299 -7.356 2.309 1.00 29.45 189 GLN A O 1
ATOM 1551 N N . PHE A 1 190 ? -36.130 -7.789 1.965 1.00 24.39 190 PHE A N 1
ATOM 1552 C CA . PHE A 1 190 ? -36.351 -9.187 1.542 1.00 24.39 190 PHE A CA 1
ATOM 1553 C C . PHE A 1 190 ? -35.846 -10.300 2.481 1.00 24.39 190 PHE A C 1
ATOM 1555 O O . PHE A 1 190 ? -35.901 -11.467 2.107 1.00 24.39 190 PHE A O 1
ATOM 1562 N N . PHE A 1 191 ? -35.444 -9.999 3.721 1.00 27.27 191 PHE A N 1
ATOM 1563 C CA . PHE A 1 191 ? -34.986 -11.017 4.689 1.00 27.27 191 PHE A CA 1
ATOM 1564 C C . PHE A 1 191 ? -35.872 -11.136 5.942 1.00 27.27 191 PHE A C 1
ATOM 1566 O O . PHE A 1 191 ? -35.388 -11.172 7.067 1.00 27.27 191 PHE A O 1
ATOM 1573 N N . LEU A 1 192 ? -37.194 -11.232 5.750 1.00 27.81 192 LEU A N 1
ATOM 1574 C CA . LEU A 1 192 ? -38.136 -11.629 6.813 1.00 27.81 192 LEU A CA 1
ATOM 1575 C C . LEU A 1 192 ? -38.855 -12.966 6.573 1.00 27.81 192 LEU A C 1
ATOM 1577 O O . LEU A 1 192 ? -39.784 -13.294 7.303 1.00 27.81 192 LEU A O 1
ATOM 1581 N N . ALA A 1 193 ? -38.447 -13.791 5.608 1.00 28.61 193 ALA A N 1
ATOM 1582 C CA . ALA A 1 193 ? -39.1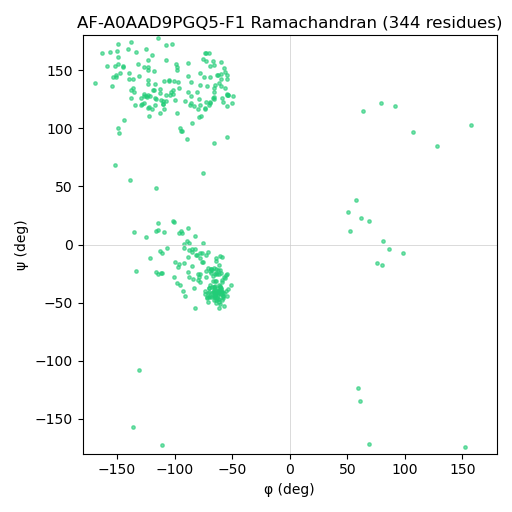19 -15.074 5.413 1.00 28.61 193 ALA A CA 1
ATOM 1583 C C . ALA A 1 193 ? -38.187 -16.170 4.897 1.00 28.61 193 ALA A C 1
ATOM 1585 O O . ALA A 1 193 ? -38.011 -16.315 3.690 1.00 28.61 193 ALA A O 1
ATOM 1586 N N . ARG A 1 194 ? -37.663 -16.976 5.829 1.00 25.86 194 ARG A N 1
ATOM 1587 C CA . ARG A 1 194 ? -37.745 -18.454 5.863 1.00 25.86 194 ARG A CA 1
ATOM 1588 C C . ARG A 1 194 ? -36.605 -19.014 6.706 1.00 25.86 194 ARG A C 1
ATOM 1590 O O . ARG A 1 194 ? -35.524 -19.199 6.180 1.00 25.86 194 ARG A O 1
ATOM 1597 N N . GLU A 1 195 ? -36.914 -19.413 7.936 1.00 27.59 195 GLU A N 1
ATOM 1598 C CA . GLU A 1 195 ? -36.480 -20.709 8.469 1.00 27.59 195 GLU A CA 1
ATOM 1599 C C . GLU A 1 195 ? -37.594 -21.253 9.373 1.00 27.59 195 GLU A C 1
ATOM 1601 O O . GLU A 1 195 ? -37.863 -20.747 10.457 1.00 27.59 195 GLU A O 1
ATOM 1606 N N . HIS A 1 196 ? -38.287 -22.280 8.885 1.00 26.92 196 HIS A N 1
ATOM 1607 C CA . HIS A 1 196 ? -39.043 -23.208 9.715 1.00 26.92 196 HIS A CA 1
ATOM 1608 C C . HIS A 1 196 ? -38.569 -24.614 9.349 1.00 26.92 196 HIS A C 1
ATOM 1610 O O . HIS A 1 196 ? -38.601 -24.968 8.171 1.00 26.92 196 HIS A O 1
ATOM 1616 N N . ILE A 1 197 ? -38.199 -25.357 10.402 1.00 27.17 197 ILE A N 1
ATOM 1617 C CA . ILE A 1 197 ? -37.959 -26.807 10.590 1.00 27.17 197 ILE A CA 1
ATOM 1618 C C . ILE A 1 197 ? -36.565 -26.976 11.230 1.00 27.17 197 ILE A C 1
ATOM 1620 O O . ILE A 1 197 ? -35.556 -26.933 10.544 1.00 27.17 197 ILE A O 1
ATOM 1624 N N . SER A 1 198 ? -36.475 -26.870 12.566 1.00 27.27 198 SER A N 1
ATOM 1625 C CA . SER A 1 198 ? -36.484 -27.991 13.544 1.00 27.27 198 SER A CA 1
ATOM 1626 C C . SER A 1 198 ? -35.259 -28.903 13.359 1.00 27.27 198 SER A C 1
ATOM 1628 O O . SER A 1 198 ? -35.136 -29.522 12.314 1.00 27.27 198 SER A O 1
ATOM 1630 N N . SER A 1 199 ? -34.310 -29.036 14.290 1.00 27.34 199 SER A N 1
ATOM 1631 C CA . SER A 1 199 ? -34.476 -29.238 15.735 1.00 27.34 199 SER A CA 1
ATOM 1632 C C . SER A 1 199 ? -33.150 -29.069 16.506 1.00 27.34 199 SER A C 1
ATOM 1634 O O . SER A 1 199 ? -32.151 -29.657 16.105 1.00 27.34 199 SER A O 1
ATOM 1636 N N . GLY A 1 200 ? -33.193 -28.420 17.679 1.00 24.30 200 GLY A N 1
ATOM 1637 C CA . GLY A 1 200 ? -32.379 -28.813 18.844 1.00 24.30 200 GLY A CA 1
ATOM 1638 C C . GLY A 1 200 ? -31.177 -27.943 19.248 1.00 24.30 200 GLY A C 1
ATOM 1639 O O . GLY A 1 200 ? -30.065 -28.204 18.822 1.00 24.30 200 GLY A O 1
ATOM 1640 N N . GLY A 1 201 ? -31.394 -27.054 20.227 1.00 27.14 201 GLY A N 1
ATOM 1641 C CA . GLY A 1 201 ? -30.517 -26.942 21.406 1.00 27.14 201 GLY A CA 1
ATOM 1642 C C . GLY A 1 201 ? -29.326 -25.967 21.386 1.00 27.14 201 GLY A C 1
ATOM 1643 O O . GLY A 1 201 ? -28.345 -26.184 20.696 1.00 27.14 201 GLY A O 1
ATOM 1644 N N . LEU A 1 202 ? -29.389 -25.017 22.331 1.00 28.27 202 LEU A N 1
ATOM 1645 C CA . LEU A 1 202 ? -28.371 -24.071 22.823 1.00 28.27 202 LEU A CA 1
ATOM 1646 C C . LEU A 1 202 ? -28.089 -22.810 21.987 1.00 28.27 202 LEU A C 1
ATOM 1648 O O . LEU A 1 202 ? -27.674 -22.848 20.837 1.00 28.27 202 LEU A O 1
ATOM 1652 N N . HIS A 1 203 ? -28.286 -21.665 22.650 1.00 32.22 203 HIS A N 1
ATOM 1653 C CA . HIS A 1 203 ? -27.926 -20.322 22.207 1.00 32.22 203 HIS A CA 1
ATOM 1654 C C . HIS A 1 203 ? -26.437 -20.222 21.842 1.00 32.22 203 HIS A C 1
ATOM 1656 O O . HIS A 1 203 ? -25.603 -19.905 22.690 1.00 32.22 203 HIS A O 1
ATOM 1662 N N . ALA A 1 204 ? -26.107 -20.431 20.571 1.00 28.52 204 ALA A N 1
ATOM 1663 C CA . ALA A 1 204 ? -24.874 -19.915 20.003 1.00 28.52 204 ALA A CA 1
ATOM 1664 C C . ALA A 1 204 ? -25.078 -18.415 19.749 1.00 28.52 204 ALA A C 1
ATOM 1666 O O . ALA A 1 204 ? -25.875 -18.027 18.894 1.00 28.52 204 ALA A O 1
ATOM 1667 N N . ARG A 1 205 ? -24.395 -17.559 20.519 1.00 37.88 205 ARG A N 1
ATOM 1668 C CA . ARG A 1 205 ? -24.179 -16.166 20.103 1.00 37.88 205 ARG A CA 1
ATOM 1669 C C . ARG A 1 205 ? -23.544 -16.218 18.711 1.00 37.88 205 ARG A C 1
ATOM 1671 O O . ARG A 1 205 ? -22.578 -16.957 18.529 1.00 37.88 205 ARG A O 1
ATOM 1678 N N . SER A 1 206 ? -24.095 -15.493 17.738 1.00 44.12 206 SER A N 1
ATOM 1679 C CA . SER A 1 206 ? -23.451 -15.344 16.430 1.00 44.12 206 SER A CA 1
ATOM 1680 C C . SER A 1 206 ? -22.032 -14.830 16.654 1.00 44.12 206 SER A C 1
ATOM 1682 O O . SER A 1 206 ? -21.852 -13.866 17.400 1.00 44.12 206 SER A O 1
ATOM 1684 N N . ALA A 1 207 ? -21.040 -15.497 16.064 1.00 48.38 207 ALA A N 1
ATOM 1685 C CA . ALA A 1 207 ? -19.650 -15.086 16.190 1.00 48.38 207 ALA A CA 1
ATOM 1686 C C . ALA A 1 207 ? -19.488 -13.610 15.765 1.00 48.38 207 ALA A C 1
ATOM 1688 O O . ALA A 1 207 ? -20.171 -13.180 14.829 1.00 48.38 207 ALA A O 1
ATOM 1689 N N . PRO A 1 208 ? -18.625 -12.834 16.444 1.00 57.84 208 PRO A N 1
ATOM 1690 C CA . PRO A 1 208 ? -18.319 -11.469 16.037 1.00 57.84 208 PRO A CA 1
ATOM 1691 C C . PRO A 1 208 ? -17.847 -11.440 14.578 1.00 57.84 208 PRO A C 1
ATOM 1693 O O . PRO A 1 208 ? -16.975 -12.215 14.185 1.00 57.84 208 PRO A O 1
ATOM 1696 N N . VAL A 1 209 ? -18.452 -10.568 13.769 1.00 69.62 209 VAL A N 1
ATOM 1697 C CA . VAL A 1 209 ? -18.111 -10.412 12.349 1.00 69.62 209 VAL A CA 1
ATOM 1698 C C . VAL A 1 209 ? -17.106 -9.273 12.223 1.00 69.62 209 VAL A C 1
ATOM 1700 O O . VAL A 1 209 ? -17.486 -8.104 12.222 1.00 69.62 209 VAL A O 1
ATOM 1703 N N . TYR A 1 210 ? -15.829 -9.632 12.143 1.00 70.75 210 TYR A N 1
ATOM 1704 C CA . TYR A 1 210 ? -14.731 -8.715 11.836 1.00 70.75 210 TYR A CA 1
ATOM 1705 C C . TYR A 1 210 ? -14.735 -8.357 10.342 1.00 70.75 210 TYR A C 1
ATOM 1707 O O . TYR A 1 210 ? -15.088 -9.193 9.505 1.00 70.75 210 TYR A O 1
ATOM 1715 N N . ALA A 1 211 ? -14.378 -7.115 10.004 1.00 66.38 211 ALA A N 1
ATOM 1716 C CA . ALA A 1 211 ? -14.168 -6.703 8.613 1.00 66.38 211 ALA A CA 1
ATOM 1717 C C . ALA A 1 211 ? -12.790 -7.144 8.092 1.00 66.38 211 ALA A C 1
ATOM 1719 O O . ALA A 1 211 ? -12.631 -7.438 6.906 1.00 66.38 211 ALA A O 1
ATOM 1720 N N . LEU A 1 212 ? -11.813 -7.220 8.992 1.00 67.19 212 LEU A N 1
ATOM 1721 C CA . LEU A 1 212 ? -10.463 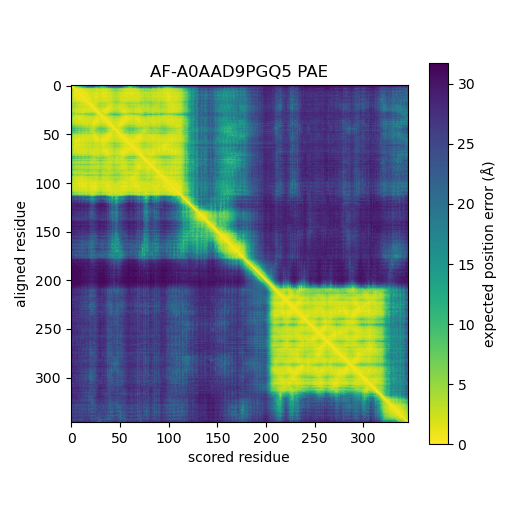-7.687 8.756 1.00 67.19 212 LEU A CA 1
ATOM 1722 C C . LEU A 1 212 ? -10.464 -9.178 8.418 1.00 67.19 212 LEU A C 1
ATOM 1724 O O . LEU A 1 212 ? -10.939 -10.018 9.185 1.00 67.19 212 LEU A O 1
ATOM 1728 N N . VAL A 1 213 ? -9.851 -9.518 7.286 1.00 72.00 213 VAL A N 1
ATOM 1729 C CA . VAL A 1 213 ? -9.505 -10.903 6.961 1.00 72.00 213 VAL A CA 1
ATOM 1730 C C . VAL A 1 213 ? -8.171 -11.217 7.652 1.00 72.00 213 VAL A C 1
ATOM 1732 O O . VAL A 1 213 ? -7.182 -10.550 7.342 1.00 72.00 213 VAL A O 1
ATOM 1735 N N . PRO A 1 214 ? -8.098 -12.203 8.567 1.00 75.25 214 PRO A N 1
ATOM 1736 C CA . PRO A 1 214 ? -6.909 -12.490 9.378 1.00 75.25 214 PRO A CA 1
ATOM 1737 C C . PRO A 1 214 ? -5.814 -13.203 8.563 1.00 75.25 214 PRO A C 1
ATOM 1739 O O . PRO A 1 214 ? -5.440 -14.343 8.832 1.00 75.25 214 PRO A O 1
ATOM 1742 N N . HIS A 1 215 ? -5.308 -12.550 7.516 1.00 69.75 215 HIS A N 1
ATOM 1743 C CA . HIS A 1 215 ? -4.260 -13.092 6.659 1.00 69.75 215 HIS A CA 1
ATOM 1744 C C . HIS A 1 215 ? -2.935 -13.173 7.421 1.00 69.75 215 HIS A C 1
ATOM 1746 O O . HIS A 1 215 ? -2.450 -12.166 7.947 1.00 69.75 215 HIS A O 1
ATOM 1752 N N . ASN A 1 216 ? -2.384 -14.389 7.503 1.00 79.75 216 ASN A N 1
ATOM 1753 C CA . ASN A 1 216 ? -1.222 -14.723 8.329 1.00 79.75 216 ASN A CA 1
ATOM 1754 C C . ASN A 1 216 ? -1.367 -14.259 9.786 1.00 79.75 216 ASN A C 1
ATOM 1756 O O . ASN A 1 216 ? -0.377 -13.973 10.448 1.00 79.75 216 ASN A O 1
ATOM 1760 N N . GLY A 1 217 ? -2.600 -14.171 10.282 1.00 87.44 217 GLY A N 1
ATOM 1761 C CA . GLY A 1 217 ? -2.931 -13.805 11.652 1.00 87.44 217 GLY A CA 1
ATOM 1762 C C . GLY A 1 217 ? -4.020 -14.721 12.198 1.00 87.44 217 GLY A C 1
ATOM 1763 O O . GLY A 1 217 ? -4.191 -15.847 11.730 1.00 87.44 217 GLY A O 1
ATOM 1764 N N . ALA A 1 218 ? -4.757 -14.259 13.205 1.00 84.56 218 ALA A N 1
ATOM 1765 C CA . ALA A 1 218 ? -5.803 -15.059 13.832 1.00 84.56 218 ALA A CA 1
ATOM 1766 C C . ALA A 1 218 ? -6.941 -14.205 14.394 1.00 84.56 218 ALA A C 1
ATOM 1768 O O . ALA A 1 218 ? -6.830 -12.993 14.571 1.00 84.56 218 ALA A O 1
ATOM 1769 N N . ILE A 1 219 ? -8.042 -14.877 14.725 1.00 85.06 219 ILE A N 1
ATOM 1770 C CA . ILE A 1 219 ? -9.123 -14.310 15.528 1.00 85.06 219 ILE A CA 1
ATOM 1771 C C . ILE A 1 219 ? -8.951 -14.808 16.959 1.00 85.06 219 ILE A C 1
ATOM 1773 O O . ILE A 1 219 ? -8.899 -16.012 17.211 1.00 85.06 219 ILE A O 1
ATOM 1777 N N . THR A 1 220 ? -8.868 -13.873 17.896 1.00 85.75 220 THR A N 1
ATOM 1778 C CA . THR A 1 220 ? -8.857 -14.133 19.338 1.00 85.75 220 THR A CA 1
ATOM 1779 C C . THR A 1 220 ? -10.243 -13.836 19.927 1.00 85.75 220 THR A C 1
ATOM 1781 O O . THR A 1 220 ? -11.097 -13.274 19.238 1.00 85.75 220 THR A O 1
ATOM 1784 N N . PRO A 1 221 ? -10.503 -14.157 21.208 1.00 82.12 221 PRO A N 1
ATOM 1785 C CA . PRO A 1 221 ? -11.757 -13.771 21.857 1.00 82.12 221 PRO A CA 1
ATOM 1786 C C . PRO A 1 221 ? -12.014 -12.256 21.901 1.00 82.12 221 PRO A C 1
ATOM 1788 O O . PRO A 1 221 ? -13.170 -11.852 22.007 1.00 82.12 221 PRO A O 1
ATOM 1791 N N . ASN A 1 222 ? -10.960 -11.431 21.837 1.00 83.69 222 ASN A N 1
ATOM 1792 C CA . ASN A 1 222 ? -11.046 -9.984 22.062 1.00 83.69 222 ASN A CA 1
ATOM 1793 C C . ASN A 1 222 ? -10.803 -9.151 20.793 1.00 83.69 222 ASN A C 1
ATOM 1795 O O . ASN A 1 222 ? -11.256 -8.010 20.709 1.00 83.69 222 ASN A O 1
ATOM 1799 N N . TYR A 1 223 ? -10.083 -9.692 19.812 1.00 91.25 223 TYR A N 1
ATOM 1800 C CA . TYR A 1 223 ? -9.677 -8.976 18.602 1.00 91.25 223 TYR A CA 1
ATOM 1801 C C . TYR A 1 223 ? -9.338 -9.937 17.461 1.00 91.25 223 TYR A C 1
ATOM 1803 O O . TYR A 1 223 ? -8.896 -11.064 17.698 1.00 91.25 223 TYR A O 1
ATOM 1811 N N . ALA A 1 224 ? -9.480 -9.476 16.223 1.00 86.50 224 ALA A N 1
ATOM 1812 C CA . ALA A 1 224 ? -8.887 -10.119 15.056 1.00 86.50 224 ALA A CA 1
ATOM 1813 C C . ALA A 1 224 ? -7.586 -9.413 14.691 1.00 86.50 224 ALA A C 1
ATOM 1815 O O . ALA A 1 224 ? -7.439 -8.218 14.938 1.00 86.50 224 ALA A O 1
ATOM 1816 N N . TRP A 1 225 ? -6.635 -10.134 14.107 1.00 89.62 225 TRP A N 1
ATOM 1817 C CA . TRP A 1 225 ? -5.414 -9.521 13.610 1.00 89.62 225 TRP A CA 1
ATOM 1818 C C . TRP A 1 225 ? -4.907 -10.187 12.334 1.00 89.62 225 TRP A C 1
ATOM 1820 O O . TRP A 1 225 ? -5.146 -11.369 12.088 1.00 89.62 225 TRP A O 1
ATOM 1830 N N . SER A 1 226 ? -4.189 -9.408 11.536 1.00 82.62 226 SER A N 1
ATOM 1831 C CA . SER A 1 226 ? -3.447 -9.825 10.348 1.00 82.62 226 SER A CA 1
ATOM 1832 C C . SER A 1 226 ? -2.060 -9.197 10.384 1.00 82.62 226 SER A C 1
ATOM 1834 O O . SER A 1 226 ? -1.809 -8.263 11.149 1.00 82.62 226 SER A O 1
ATOM 1836 N N . GLN A 1 227 ? -1.146 -9.679 9.551 1.00 83.50 227 GLN A N 1
ATOM 1837 C CA . GLN A 1 227 ? 0.199 -9.110 9.500 1.00 83.50 227 GLN A CA 1
ATOM 1838 C C . GLN A 1 227 ? 0.830 -9.196 8.117 1.00 83.50 227 GLN A C 1
ATOM 1840 O O . GLN A 1 227 ? 0.530 -10.087 7.321 1.00 83.50 227 GLN A O 1
ATOM 1845 N N . SER A 1 228 ? 1.773 -8.288 7.894 1.00 80.12 228 SER A N 1
ATOM 1846 C CA . SER A 1 228 ? 2.786 -8.359 6.848 1.00 80.12 228 SER A CA 1
ATOM 1847 C C . SER A 1 228 ? 4.162 -8.591 7.489 1.00 80.12 228 SER A C 1
ATOM 1849 O O . SER A 1 228 ? 4.273 -8.811 8.700 1.00 80.12 228 SER A O 1
AT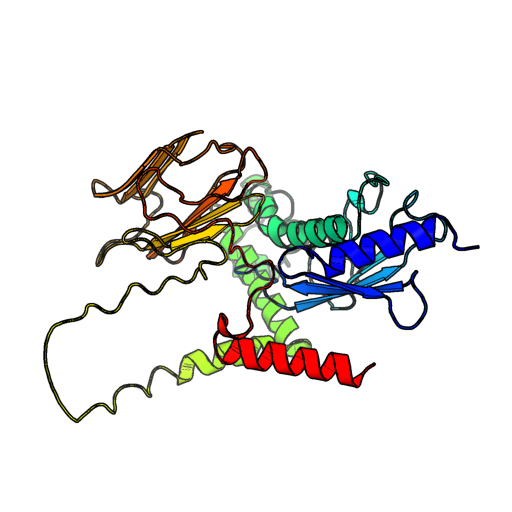OM 1851 N N . LEU A 1 229 ? 5.245 -8.533 6.712 1.00 76.56 229 LEU A N 1
ATOM 1852 C CA . LEU A 1 229 ? 6.585 -8.465 7.302 1.00 76.56 229 LEU A CA 1
ATOM 1853 C C . LEU A 1 229 ? 6.818 -7.150 8.055 1.00 76.56 229 LEU A C 1
ATOM 1855 O O . LEU A 1 229 ? 7.612 -7.146 8.991 1.00 76.56 229 LEU A O 1
ATOM 1859 N N . ASP A 1 230 ? 6.141 -6.072 7.670 1.00 75.62 230 ASP A N 1
ATOM 1860 C CA . ASP A 1 230 ? 6.388 -4.715 8.157 1.00 75.62 230 ASP A CA 1
ATOM 1861 C C . ASP A 1 230 ? 5.469 -4.336 9.328 1.00 75.62 230 ASP A C 1
ATOM 1863 O O . ASP A 1 230 ? 5.919 -3.707 10.282 1.00 75.62 230 ASP A O 1
ATOM 1867 N N . ASP A 1 231 ? 4.223 -4.812 9.336 1.00 82.00 231 ASP A N 1
ATOM 1868 C CA . ASP A 1 231 ? 3.205 -4.359 10.287 1.00 82.00 231 ASP A CA 1
ATOM 1869 C C . ASP A 1 231 ? 2.303 -5.484 10.825 1.00 82.00 231 ASP A C 1
ATOM 1871 O O . ASP A 1 231 ? 2.310 -6.628 10.350 1.00 82.00 231 ASP A O 1
ATOM 1875 N N . ILE A 1 232 ? 1.540 -5.140 11.865 1.00 87.12 232 ILE A N 1
ATOM 1876 C CA . ILE A 1 232 ? 0.394 -5.896 12.375 1.00 87.12 232 ILE A CA 1
ATOM 1877 C C . ILE A 1 232 ? -0.824 -4.987 12.364 1.00 87.12 232 ILE A C 1
ATOM 1879 O O . ILE A 1 232 ? -0.795 -3.913 12.959 1.00 87.12 232 ILE A O 1
ATOM 1883 N N . THR A 1 233 ? -1.919 -5.458 11.779 1.00 83.25 233 THR A N 1
ATOM 1884 C CA . THR A 1 233 ? -3.226 -4.804 11.860 1.00 83.25 233 THR A CA 1
ATOM 1885 C C . THR A 1 233 ? -4.113 -5.571 12.832 1.00 83.25 233 THR A C 1
ATOM 1887 O O . THR A 1 233 ? -4.243 -6.786 12.720 1.00 83.25 233 THR A O 1
ATOM 1890 N N . ILE A 1 234 ? -4.718 -4.873 13.790 1.00 89.44 234 ILE A N 1
ATOM 1891 C CA . ILE A 1 234 ? -5.595 -5.417 14.830 1.00 89.44 234 ILE A CA 1
ATOM 1892 C C . ILE A 1 234 ? -6.955 -4.733 14.708 1.00 89.44 234 ILE A C 1
ATOM 1894 O O . ILE A 1 234 ? -7.023 -3.509 14.742 1.00 89.44 234 ILE A O 1
ATOM 1898 N N . GLU A 1 235 ? -8.036 -5.502 14.634 1.00 88.12 235 GLU A N 1
ATOM 1899 C CA . GLU A 1 235 ? -9.410 -5.002 14.706 1.00 88.12 235 GLU A CA 1
ATOM 1900 C C . GLU A 1 235 ? -10.057 -5.440 16.026 1.00 88.12 235 GLU A C 1
ATOM 1902 O O . GLU A 1 235 ? -10.154 -6.632 16.330 1.00 88.12 235 GLU A O 1
ATOM 1907 N N . LEU A 1 236 ? -10.536 -4.467 16.803 1.00 90.56 236 LEU A N 1
ATOM 1908 C CA . LEU A 1 236 ? -11.356 -4.681 17.992 1.00 90.56 236 LEU A CA 1
ATOM 1909 C C . LEU A 1 236 ? -12.791 -4.232 17.731 1.00 90.56 236 LEU A C 1
ATOM 1911 O O . LEU A 1 236 ? -13.026 -3.179 17.135 1.00 90.56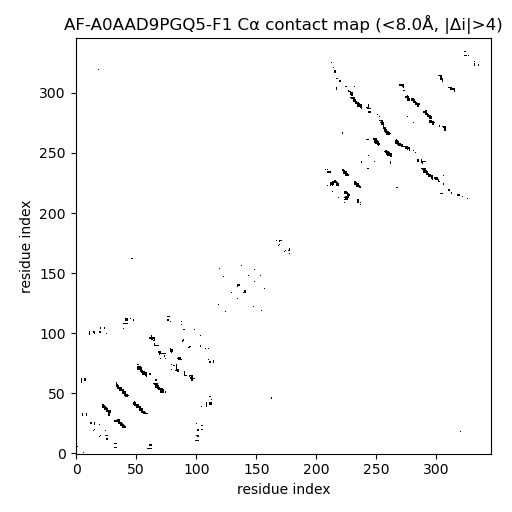 236 LEU A O 1
ATOM 1915 N N . LEU A 1 237 ? -13.746 -4.996 18.254 1.00 88.62 237 LEU A N 1
ATOM 1916 C CA . LEU A 1 237 ? -15.161 -4.641 18.222 1.00 88.62 237 LEU A CA 1
ATOM 1917 C C . LEU A 1 237 ? -15.590 -4.059 19.565 1.00 88.62 237 LEU A C 1
ATOM 1919 O O . LEU A 1 237 ? -15.185 -4.540 20.626 1.00 88.62 237 LEU A O 1
ATOM 1923 N N . ALA A 1 238 ? -16.430 -3.030 19.518 1.00 86.56 238 ALA A N 1
ATOM 1924 C CA . ALA A 1 238 ? -17.060 -2.495 20.709 1.00 86.56 238 ALA A CA 1
ATOM 1925 C C . ALA A 1 238 ? -18.010 -3.557 21.302 1.00 86.56 238 ALA A C 1
ATOM 1927 O O . ALA A 1 238 ? -18.769 -4.178 20.552 1.00 86.56 238 ALA A O 1
ATOM 1928 N N . PRO A 1 239 ? -17.995 -3.782 22.628 1.00 88.25 239 PRO A N 1
ATOM 1929 C CA . PRO A 1 239 ? -18.959 -4.660 23.281 1.00 88.25 239 PRO A CA 1
ATOM 1930 C C . PRO A 1 239 ? -20.402 -4.189 23.067 1.00 88.25 239 PRO A C 1
ATOM 1932 O O . PRO A 1 239 ? -20.650 -3.000 22.865 1.00 88.25 239 PRO A O 1
ATOM 1935 N N . ASP A 1 240 ? -21.364 -5.108 23.185 1.00 82.50 240 ASP A N 1
ATOM 1936 C CA . ASP A 1 240 ? -22.789 -4.808 23.014 1.00 82.50 240 ASP A CA 1
ATOM 1937 C C . ASP A 1 240 ? -23.228 -3.587 23.846 1.00 82.50 240 ASP A C 1
ATOM 1939 O O . ASP A 1 240 ? -23.108 -3.563 25.074 1.00 82.50 240 ASP A O 1
ATOM 1943 N N . GLY A 1 241 ? -23.765 -2.569 23.168 1.00 80.94 241 GLY A N 1
ATOM 1944 C CA . GLY A 1 241 ? -24.242 -1.332 23.796 1.00 80.94 241 GLY A CA 1
ATOM 1945 C C . GLY A 1 241 ? -23.154 -0.302 24.123 1.00 80.94 241 GLY A C 1
ATOM 1946 O O . GLY A 1 241 ? -23.474 0.747 24.683 1.00 80.94 241 GLY A O 1
ATOM 1947 N N . MET A 1 242 ? -21.894 -0.567 23.770 1.00 87.38 242 MET A N 1
ATOM 1948 C CA . MET A 1 242 ? -20.791 0.391 23.833 1.00 87.38 242 MET A CA 1
ATOM 1949 C C . MET A 1 242 ? -20.385 0.853 22.432 1.00 87.38 242 MET A C 1
ATOM 1951 O O . MET A 1 242 ? -20.636 0.185 21.436 1.00 87.38 242 MET A O 1
ATOM 1955 N N . GLU A 1 243 ? -19.725 2.006 22.370 1.00 85.25 243 GLU A N 1
ATOM 1956 C CA . GLU A 1 243 ? -19.170 2.568 21.141 1.00 85.25 243 GLU A CA 1
ATOM 1957 C C . GLU A 1 243 ? -17.800 3.174 21.446 1.00 85.25 243 GLU A C 1
ATOM 1959 O O . GLU A 1 243 ? -17.603 3.818 22.485 1.00 85.25 243 GLU A O 1
ATOM 1964 N N . PHE A 1 244 ? -16.867 3.022 20.514 1.00 79.38 244 PHE A N 1
ATOM 1965 C CA . PHE A 1 244 ? -15.631 3.782 20.511 1.00 79.38 244 PHE A CA 1
ATOM 1966 C C . PHE A 1 244 ? -15.940 5.242 20.156 1.00 79.38 244 PHE A C 1
ATOM 1968 O O . PHE A 1 244 ? -16.446 5.549 19.076 1.00 79.38 244 PHE A O 1
ATOM 1975 N N . LYS A 1 245 ? -15.616 6.167 21.062 1.00 80.38 245 LYS A N 1
ATOM 1976 C CA . LYS A 1 245 ? -15.729 7.619 20.849 1.00 80.38 245 LYS A CA 1
ATOM 1977 C C . LYS A 1 245 ? -14.433 8.280 21.265 1.00 80.38 245 LYS A C 1
ATOM 1979 O O . LYS A 1 245 ? -13.821 7.872 22.243 1.00 80.38 245 LYS A O 1
ATOM 1984 N N . GLY A 1 246 ? -14.030 9.343 20.572 1.00 75.50 246 GLY A N 1
ATOM 1985 C CA . GLY A 1 246 ? -12.730 9.982 20.813 1.00 75.50 246 GLY A CA 1
ATOM 1986 C C . GLY A 1 246 ? -12.478 10.419 22.265 1.00 75.50 246 GLY A C 1
ATOM 1987 O O . GLY A 1 246 ? -11.332 10.471 22.686 1.00 75.50 246 GLY A O 1
ATOM 1988 N N . ASN A 1 247 ? -13.526 10.702 23.045 1.00 78.25 247 ASN A N 1
ATOM 1989 C CA . ASN A 1 247 ? -13.416 11.083 24.456 1.00 78.25 247 ASN A CA 1
ATOM 1990 C C . ASN A 1 247 ? -13.500 9.910 25.452 1.00 78.25 247 ASN A C 1
ATOM 1992 O O . ASN A 1 247 ? -13.168 10.104 26.618 1.00 78.25 247 ASN A O 1
ATOM 1996 N N . THR A 1 248 ? -13.970 8.731 25.039 1.00 80.94 248 THR A N 1
ATOM 1997 C CA . THR A 1 248 ? -14.124 7.551 25.912 1.00 80.94 248 THR A CA 1
ATOM 1998 C C . THR A 1 248 ? -13.159 6.425 25.562 1.00 80.94 248 THR A C 1
ATOM 2000 O O . THR A 1 248 ? -12.833 5.614 26.426 1.00 80.94 248 THR A O 1
ATOM 2003 N N . THR A 1 249 ? -12.688 6.370 24.319 1.00 88.19 249 THR A N 1
ATOM 2004 C CA . THR A 1 249 ? -11.718 5.391 23.843 1.00 88.19 249 THR A CA 1
ATOM 2005 C C . THR A 1 249 ? -10.338 5.711 24.403 1.00 88.19 249 THR A C 1
ATOM 2007 O O . THR A 1 249 ? -9.796 6.793 24.183 1.00 88.19 249 THR A O 1
ATOM 2010 N N . ARG A 1 250 ? -9.745 4.746 25.105 1.00 91.19 250 ARG A N 1
ATOM 2011 C CA . ARG A 1 250 ? -8.373 4.813 25.611 1.00 91.19 250 ARG A CA 1
ATOM 2012 C C . ARG A 1 250 ? -7.522 3.833 24.820 1.00 91.19 250 ARG A C 1
ATOM 2014 O O . ARG A 1 250 ? -7.799 2.639 24.852 1.00 91.19 250 ARG A O 1
ATOM 2021 N N . VAL A 1 251 ? -6.485 4.328 24.153 1.00 90.88 251 VAL A N 1
ATOM 2022 C CA . VAL A 1 251 ? -5.476 3.497 23.488 1.00 90.88 251 VAL A CA 1
ATOM 2023 C C . VAL A 1 251 ? -4.102 3.970 23.939 1.00 90.88 251 VAL A C 1
ATOM 2025 O O . VAL A 1 251 ? -3.752 5.134 23.754 1.00 90.88 251 VAL A O 1
ATOM 2028 N N . SER A 1 252 ? -3.333 3.079 24.557 1.00 88.50 252 SER A N 1
ATOM 2029 C CA . SER A 1 252 ? -1.945 3.320 24.937 1.00 88.50 252 SER A CA 1
ATOM 2030 C C . SER A 1 252 ? -1.061 2.300 24.238 1.00 88.50 252 SER A C 1
ATOM 2032 O O . SER A 1 252 ? -1.187 1.097 24.464 1.00 88.50 252 SER A O 1
ATOM 2034 N N . ILE A 1 253 ? -0.188 2.804 23.368 1.00 88.88 253 ILE A N 1
ATOM 2035 C CA . ILE A 1 253 ? 0.782 2.014 22.617 1.00 88.88 253 ILE A CA 1
ATOM 2036 C C . ILE A 1 253 ? 2.164 2.377 23.150 1.00 88.88 253 ILE A C 1
ATOM 2038 O O . ILE A 1 253 ? 2.548 3.545 23.183 1.00 88.88 253 ILE A O 1
ATOM 2042 N N . SER A 1 254 ? 2.905 1.367 23.583 1.00 89.06 254 SER A N 1
ATOM 2043 C CA . SER A 1 254 ? 4.298 1.477 24.006 1.00 89.06 254 SER A CA 1
ATOM 2044 C C . SER A 1 254 ? 5.143 0.495 23.204 1.00 89.06 254 SER A C 1
ATOM 2046 O O . SER A 1 254 ? 4.604 -0.396 22.552 1.00 89.06 254 SER A O 1
ATOM 2048 N N . THR A 1 255 ? 6.468 0.614 23.278 1.00 88.81 255 THR A N 1
ATOM 2049 C CA . THR A 1 255 ? 7.387 -0.259 22.529 1.00 88.81 255 THR A CA 1
ATOM 2050 C C . THR A 1 255 ? 7.146 -1.746 22.771 1.00 88.81 255 THR A C 1
ATOM 2052 O O . THR A 1 255 ? 7.470 -2.545 21.907 1.00 88.81 255 THR A O 1
ATOM 2055 N N . SER A 1 256 ? 6.579 -2.128 23.918 1.00 94.06 256 SER A N 1
ATOM 2056 C CA . SER A 1 256 ? 6.370 -3.527 24.309 1.00 94.06 256 SER A CA 1
ATOM 2057 C C . SER A 1 256 ? 4.988 -3.811 24.899 1.00 94.06 256 SER A C 1
ATOM 2059 O O . SER A 1 256 ? 4.767 -4.892 25.438 1.00 94.06 256 SER A O 1
ATOM 2061 N N . GLY A 1 257 ? 4.040 -2.880 24.823 1.00 94.06 257 GLY A N 1
ATOM 2062 C CA . GLY A 1 257 ? 2.757 -3.014 25.510 1.00 94.06 257 GLY A CA 1
ATOM 2063 C C . GLY A 1 257 ? 1.626 -2.295 24.799 1.00 94.06 257 GLY A C 1
ATOM 2064 O O . GLY A 1 257 ? 1.827 -1.210 24.251 1.00 94.06 257 GLY A O 1
ATOM 2065 N N . LEU A 1 258 ? 0.444 -2.904 24.854 1.00 95.94 258 LEU A N 1
ATOM 2066 C CA . LEU A 1 258 ? -0.788 -2.400 24.265 1.00 95.94 258 LEU A CA 1
ATOM 2067 C C . LEU A 1 258 ? -1.906 -2.426 25.311 1.00 95.94 258 LEU A C 1
ATOM 2069 O O . LEU A 1 258 ? -2.197 -3.470 25.901 1.00 95.94 258 LEU A O 1
ATOM 2073 N N . VAL A 1 259 ? -2.544 -1.273 25.511 1.00 94.25 259 VAL A N 1
ATOM 2074 C CA . VAL A 1 259 ? -3.737 -1.132 26.352 1.00 94.25 259 VAL A CA 1
ATOM 2075 C C . VAL A 1 259 ? -4.846 -0.462 25.552 1.00 94.25 259 VAL A C 1
ATOM 2077 O O . VAL A 1 259 ? -4.634 0.599 24.966 1.00 94.25 259 VAL A O 1
ATOM 2080 N N . VAL A 1 260 ? -6.033 -1.065 25.551 1.00 94.56 260 VAL A N 1
ATOM 2081 C CA . VAL A 1 260 ? -7.229 -0.609 24.840 1.00 94.56 260 VAL A CA 1
ATOM 2082 C C . VAL A 1 260 ? -8.440 -0.707 25.763 1.00 94.56 260 VAL A C 1
ATOM 2084 O O . VAL A 1 260 ? -8.678 -1.751 26.369 1.00 94.56 260 VAL A O 1
ATOM 2087 N N . GLY A 1 261 ? -9.240 0.355 25.849 1.00 91.81 261 GLY A N 1
ATOM 2088 C CA . GLY A 1 261 ? -10.468 0.364 26.642 1.00 91.81 261 GLY A CA 1
ATOM 2089 C C . GLY A 1 261 ? -11.502 1.396 26.194 1.00 91.81 261 GLY A C 1
ATOM 2090 O O . GLY A 1 261 ? -11.183 2.327 25.454 1.00 91.81 261 GLY A O 1
ATOM 2091 N N . ILE A 1 262 ? -12.735 1.246 26.680 1.00 90.69 262 ILE A N 1
ATOM 2092 C CA . ILE A 1 262 ? -13.838 2.205 26.522 1.00 90.69 262 ILE A CA 1
ATOM 2093 C C . ILE A 1 262 ? -14.312 2.606 27.924 1.00 90.69 262 ILE A C 1
ATOM 2095 O O . ILE A 1 262 ? -14.890 1.797 28.649 1.00 90.69 262 ILE A O 1
ATOM 2099 N N . GLY A 1 263 ? -14.064 3.855 28.323 1.00 87.12 263 GLY A N 1
ATOM 2100 C CA . GLY A 1 263 ? -14.304 4.301 29.698 1.00 87.12 263 GLY A CA 1
ATOM 2101 C C . GLY A 1 263 ? -13.492 3.467 30.695 1.00 87.12 263 GLY A C 1
ATOM 2102 O O . GLY A 1 263 ? -12.271 3.366 30.561 1.00 87.12 263 GLY A O 1
ATOM 2103 N N . ASP A 1 264 ? -14.181 2.849 31.655 1.00 86.81 264 ASP A N 1
ATOM 2104 C CA . ASP A 1 264 ? -13.583 1.960 32.664 1.00 86.81 264 ASP A CA 1
ATOM 2105 C C . ASP A 1 264 ? -13.471 0.496 32.198 1.00 86.81 264 ASP A C 1
ATOM 2107 O O . ASP A 1 264 ? -12.915 -0.341 32.909 1.00 86.81 264 ASP A O 1
ATOM 2111 N N . PHE A 1 265 ? -14.001 0.161 31.017 1.00 89.00 265 PHE A N 1
ATOM 2112 C CA . PHE A 1 265 ? -13.955 -1.195 30.477 1.00 89.00 265 PHE A CA 1
ATOM 2113 C C . PHE A 1 265 ? -12.652 -1.426 29.703 1.00 89.00 265 PHE A C 1
ATOM 2115 O O . PHE A 1 265 ? -12.384 -0.743 28.712 1.00 89.00 265 PHE A O 1
ATOM 2122 N N . GLU A 1 266 ? -11.841 -2.394 30.132 1.00 91.38 266 GLU A N 1
ATOM 2123 C CA . GLU A 1 266 ? -10.615 -2.797 29.432 1.00 91.38 266 GLU A CA 1
ATOM 2124 C C . GLU A 1 266 ? -10.913 -3.920 28.429 1.00 91.38 266 GLU A C 1
ATOM 2126 O O . GLU A 1 266 ? -11.430 -4.970 28.803 1.00 91.38 266 GLU A O 1
ATOM 2131 N N . LEU A 1 267 ? -10.583 -3.693 27.152 1.00 90.62 267 LEU A N 1
ATOM 2132 C CA . LEU A 1 267 ? -10.696 -4.694 26.084 1.00 90.62 267 LEU A CA 1
ATOM 2133 C C . LEU A 1 267 ? -9.397 -5.490 25.919 1.00 90.62 267 LEU A C 1
ATOM 2135 O O . LEU A 1 267 ? -9.427 -6.706 25.758 1.00 90.62 267 LEU A O 1
ATOM 2139 N N . VAL A 1 268 ? -8.255 -4.797 25.934 1.00 93.62 268 VAL A N 1
ATOM 2140 C CA . VAL A 1 268 ? -6.920 -5.397 25.814 1.00 93.62 268 VAL A CA 1
ATOM 2141 C C . VAL A 1 268 ? -5.998 -4.713 26.807 1.00 93.62 268 VAL A C 1
ATOM 2143 O O . VAL A 1 268 ? -5.970 -3.489 26.893 1.00 93.62 268 VAL A O 1
ATOM 2146 N N . ASN A 1 269 ? -5.232 -5.500 27.550 1.00 93.94 269 ASN A N 1
ATOM 2147 C CA . ASN A 1 269 ? -4.182 -5.009 28.429 1.00 93.94 269 ASN A CA 1
ATOM 2148 C C . ASN A 1 269 ? -3.094 -6.079 28.492 1.00 93.94 269 ASN A C 1
ATOM 2150 O O . ASN A 1 269 ? -3.261 -7.103 29.155 1.00 93.94 269 ASN A O 1
ATOM 2154 N N . GLY A 1 270 ? -2.016 -5.887 27.735 1.00 93.75 270 GLY A N 1
ATOM 2155 C CA . GLY A 1 270 ? -1.006 -6.925 27.612 1.00 93.75 270 GLY A CA 1
ATOM 2156 C C . GLY A 1 270 ? 0.331 -6.459 27.061 1.00 93.75 270 GLY A C 1
ATOM 2157 O O . GLY A 1 270 ? 0.482 -5.372 26.501 1.00 93.75 270 GLY A O 1
ATOM 2158 N N . THR A 1 271 ? 1.328 -7.322 27.243 1.00 96.44 271 THR A N 1
ATOM 2159 C CA . THR A 1 271 ? 2.677 -7.150 26.700 1.00 96.44 271 THR A CA 1
ATOM 2160 C C . THR A 1 271 ? 2.720 -7.695 25.276 1.00 96.44 271 THR A C 1
ATOM 2162 O O . THR A 1 271 ? 2.358 -8.848 25.053 1.00 96.44 271 THR A O 1
ATOM 2165 N N . LEU A 1 272 ? 3.193 -6.894 24.325 1.00 95.88 272 LEU A N 1
ATOM 2166 C CA . LEU A 1 272 ? 3.400 -7.308 22.940 1.00 95.88 272 LEU A CA 1
ATOM 2167 C C . LEU A 1 272 ? 4.438 -8.432 22.858 1.00 95.88 272 LEU A C 1
ATOM 2169 O O . LEU A 1 272 ? 5.402 -8.471 23.634 1.00 95.88 272 LEU A O 1
ATOM 2173 N N . CYS A 1 273 ? 4.259 -9.350 21.906 1.00 92.06 273 CYS A N 1
ATOM 2174 C CA . CYS A 1 273 ? 5.186 -10.462 21.715 1.00 92.06 273 CYS A CA 1
ATOM 2175 C C . CYS A 1 273 ? 6.597 -9.984 21.348 1.00 92.06 273 CYS A C 1
ATOM 2177 O O . CYS A 1 273 ? 7.587 -10.543 21.834 1.00 92.06 273 CYS A O 1
ATOM 2179 N N . ARG A 1 274 ? 6.697 -8.918 20.547 1.00 93.81 274 ARG A N 1
ATOM 2180 C CA . ARG A 1 274 ? 7.963 -8.273 20.181 1.00 93.81 274 ARG A CA 1
ATOM 2181 C C . ARG A 1 274 ? 7.834 -6.754 20.221 1.00 93.81 274 ARG A C 1
ATOM 2183 O O . ARG A 1 274 ? 6.758 -6.213 20.464 1.00 93.81 274 ARG A O 1
ATOM 2190 N N . GLU A 1 275 ? 8.963 -6.083 20.024 1.00 92.94 275 GLU A N 1
ATOM 2191 C CA . GLU A 1 275 ? 9.016 -4.627 20.029 1.00 92.94 275 GLU A CA 1
ATOM 2192 C C . GLU A 1 275 ? 8.497 -4.018 18.725 1.00 92.94 275 GLU A C 1
ATOM 2194 O O . GLU A 1 275 ? 8.675 -4.580 17.638 1.00 92.94 275 GLU A O 1
ATOM 2199 N N . ILE A 1 276 ? 7.891 -2.843 18.860 1.00 90.44 276 ILE A N 1
ATOM 2200 C CA . ILE A 1 276 ? 7.321 -2.061 17.761 1.00 90.44 276 ILE A CA 1
ATOM 2201 C C . ILE A 1 276 ? 7.930 -0.664 17.706 1.00 90.44 276 ILE A C 1
ATOM 2203 O O . ILE A 1 276 ? 8.421 -0.135 18.710 1.00 90.44 276 ILE A O 1
ATOM 2207 N N . ASN A 1 277 ? 7.823 -0.040 16.540 1.00 83.75 277 ASN A N 1
ATOM 2208 C CA . ASN A 1 277 ? 8.083 1.372 16.374 1.00 83.75 277 ASN A CA 1
ATOM 2209 C C . ASN A 1 277 ? 6.820 2.177 16.714 1.00 83.75 277 ASN A C 1
ATOM 2211 O O . ASN A 1 277 ? 5.864 2.251 15.942 1.00 83.75 277 ASN A O 1
ATOM 2215 N N . THR A 1 278 ? 6.818 2.811 17.885 1.00 76.25 278 THR A N 1
ATOM 2216 C CA . THR A 1 278 ? 5.663 3.581 18.361 1.00 76.25 278 THR A CA 1
ATOM 2217 C C . THR A 1 278 ? 5.401 4.861 17.572 1.00 76.25 278 THR A C 1
ATOM 2219 O O . THR A 1 278 ? 4.280 5.350 17.638 1.00 76.25 278 THR A O 1
ATOM 2222 N N . SER A 1 279 ? 6.392 5.437 16.873 1.00 66.06 279 SER A N 1
ATOM 2223 C CA . SER A 1 279 ? 6.164 6.673 16.101 1.00 66.06 279 SER A CA 1
ATOM 2224 C C . SER A 1 279 ? 5.343 6.432 14.841 1.00 66.06 279 SER A C 1
ATOM 2226 O O . SER A 1 279 ? 4.623 7.329 14.411 1.00 66.06 279 SER A O 1
ATOM 2228 N N . ASP A 1 280 ? 5.439 5.218 14.298 1.00 65.69 280 ASP A N 1
ATOM 2229 C CA . ASP A 1 280 ? 4.810 4.823 13.036 1.00 65.69 280 ASP A CA 1
ATOM 2230 C C . ASP A 1 280 ? 3.598 3.901 13.263 1.00 65.69 280 ASP A C 1
ATOM 2232 O O . ASP A 1 280 ? 2.878 3.561 12.330 1.00 65.69 280 ASP A O 1
ATOM 2236 N N . SER A 1 281 ? 3.329 3.547 14.524 1.00 66.06 281 SER A N 1
ATOM 2237 C CA . SER A 1 281 ? 2.121 2.834 14.941 1.00 66.06 281 SER A CA 1
ATOM 2238 C C . SER A 1 281 ? 0.976 3.811 15.206 1.00 66.06 281 SER A C 1
ATOM 2240 O O . SER A 1 281 ? 1.166 4.862 15.821 1.00 66.06 281 SER A O 1
ATOM 2242 N N . TYR A 1 282 ? -0.239 3.463 14.797 1.00 68.56 282 TYR A N 1
ATOM 2243 C CA . TYR A 1 282 ? -1.405 4.336 14.929 1.00 68.56 282 TYR A CA 1
ATOM 2244 C C . TYR A 1 282 ? -2.696 3.543 15.124 1.00 68.56 282 TYR A C 1
ATOM 2246 O O . TYR A 1 282 ? -2.723 2.318 15.054 1.00 68.56 282 TYR A O 1
ATOM 2254 N N . TRP A 1 283 ? -3.787 4.252 15.403 1.00 84.94 283 TRP A N 1
ATOM 2255 C CA . TRP A 1 283 ? -5.108 3.657 15.559 1.00 84.94 283 TRP A CA 1
ATOM 2256 C C . TRP A 1 283 ? -6.204 4.578 15.024 1.00 84.94 283 TRP A C 1
ATOM 2258 O O . TRP A 1 283 ? -6.051 5.803 14.992 1.00 84.94 283 TRP A O 1
ATOM 2268 N N . THR A 1 284 ? -7.319 3.985 14.614 1.00 63.09 284 THR A N 1
ATOM 2269 C CA . THR A 1 284 ? -8.487 4.661 14.042 1.00 63.09 284 THR A CA 1
ATOM 2270 C C . THR A 1 284 ? -9.776 4.041 14.565 1.00 63.09 284 THR A C 1
ATOM 2272 O O . THR A 1 284 ? -9.850 2.850 14.845 1.00 63.09 284 THR A O 1
ATOM 2275 N N . ILE A 1 285 ? -10.812 4.867 14.709 1.00 75.12 285 ILE A N 1
ATOM 2276 C CA . ILE A 1 285 ? -12.167 4.409 15.027 1.00 75.12 285 ILE A CA 1
ATOM 2277 C C . ILE A 1 285 ? -12.978 4.414 13.735 1.00 75.12 285 ILE A C 1
ATOM 2279 O O . ILE A 1 285 ? -13.036 5.440 13.057 1.00 75.12 285 ILE A O 1
ATOM 2283 N N . GLU A 1 286 ? -13.644 3.303 13.444 1.00 74.06 286 GLU A N 1
ATOM 2284 C CA . GLU A 1 286 ? -14.490 3.119 12.267 1.00 74.06 286 GLU A CA 1
ATOM 2285 C C . GLU A 1 286 ? -15.937 2.868 12.691 1.00 74.06 286 GLU A C 1
ATOM 2287 O O . GLU A 1 286 ? -16.225 1.994 13.512 1.00 74.06 286 GLU A O 1
ATOM 2292 N N . ASP A 1 287 ? -16.857 3.672 12.156 1.00 72.88 287 ASP A N 1
ATOM 2293 C CA . ASP A 1 287 ? -18.308 3.599 12.394 1.00 72.88 287 ASP A CA 1
ATOM 2294 C C . ASP A 1 287 ? -18.753 3.592 13.875 1.00 72.88 287 ASP A C 1
ATOM 2296 O O . ASP A 1 287 ? -19.908 3.306 14.175 1.00 72.88 287 ASP A O 1
ATOM 2300 N N . GLY A 1 288 ? -17.852 3.889 14.820 1.00 73.94 288 GLY A N 1
ATOM 2301 C CA . GLY A 1 288 ? -18.089 3.822 16.269 1.00 73.94 288 GLY A CA 1
ATOM 2302 C C . GLY A 1 288 ? -18.101 2.404 16.857 1.00 73.94 288 GLY A C 1
ATOM 2303 O O . GLY A 1 288 ? -17.936 2.250 18.064 1.00 73.94 288 GLY A O 1
ATOM 2304 N N . CYS A 1 289 ? -18.228 1.363 16.033 1.00 80.31 289 CYS A N 1
ATOM 2305 C CA . CYS A 1 289 ? -18.255 -0.034 16.480 1.00 80.31 289 CYS A CA 1
ATOM 2306 C C . CYS A 1 289 ? -16.892 -0.726 16.388 1.00 80.31 289 CYS A C 1
ATOM 2308 O O . CYS A 1 289 ? -16.710 -1.782 16.992 1.00 80.31 289 CYS A O 1
ATOM 2310 N N . ARG A 1 290 ? -15.948 -0.158 15.633 1.00 81.50 290 ARG A N 1
ATOM 2311 C CA . ARG A 1 290 ? -14.645 -0.761 15.348 1.00 81.50 290 ARG A CA 1
ATOM 2312 C C . ARG A 1 290 ? -13.508 0.153 15.765 1.00 81.50 290 ARG A C 1
ATOM 2314 O O . ARG A 1 290 ? -13.571 1.369 15.579 1.00 81.50 290 ARG A O 1
ATOM 2321 N N . LEU A 1 291 ? -12.462 -0.451 16.305 1.00 79.44 291 LEU A N 1
ATOM 2322 C CA . LEU A 1 291 ? -11.181 0.188 16.554 1.00 79.44 291 LEU A CA 1
ATOM 2323 C C . LEU A 1 291 ? -10.114 -0.615 15.820 1.00 79.44 291 LEU A C 1
ATOM 2325 O O . LEU A 1 291 ? -9.903 -1.787 16.128 1.00 79.44 291 LEU A O 1
ATOM 2329 N N . VAL A 1 292 ? -9.450 0.026 14.868 1.00 76.75 292 VAL A N 1
ATOM 2330 C CA . VAL A 1 292 ? -8.353 -0.562 14.104 1.00 76.75 292 VAL A CA 1
ATOM 2331 C C . VAL A 1 292 ? -7.044 -0.002 14.640 1.00 76.75 292 VAL A C 1
ATOM 2333 O O . VAL A 1 292 ? -6.914 1.204 14.842 1.00 76.75 292 VAL A O 1
ATOM 2336 N N . ILE A 1 293 ? -6.079 -0.871 14.913 1.00 81.31 293 ILE A N 1
ATOM 2337 C CA . ILE A 1 293 ? -4.746 -0.516 15.403 1.00 81.31 293 ILE A CA 1
ATOM 2338 C C . ILE A 1 293 ? -3.724 -1.106 14.440 1.00 81.31 293 ILE A C 1
ATOM 2340 O O . ILE A 1 293 ? -3.743 -2.307 14.187 1.00 81.31 293 ILE A O 1
ATOM 2344 N N . VAL A 1 294 ? -2.821 -0.273 13.936 1.00 78.06 294 VAL A N 1
ATOM 2345 C CA . VAL A 1 294 ? -1.691 -0.689 13.104 1.00 78.06 294 VAL A CA 1
ATOM 2346 C C . VAL A 1 294 ? -0.415 -0.510 13.913 1.00 78.06 294 VAL A C 1
ATOM 2348 O O . VAL A 1 294 ? -0.120 0.590 14.384 1.00 78.06 294 VAL A O 1
ATOM 2351 N N . LEU A 1 295 ? 0.321 -1.601 14.105 1.00 78.00 295 LEU A N 1
ATOM 2352 C CA . LEU A 1 295 ? 1.587 -1.630 14.824 1.00 78.00 295 LEU A CA 1
ATOM 2353 C C . LEU A 1 295 ? 2.734 -1.858 13.840 1.00 78.00 295 LEU A C 1
ATOM 2355 O O . LEU A 1 295 ? 2.822 -2.926 13.234 1.00 78.00 295 LEU A O 1
ATOM 2359 N N . GLU A 1 296 ? 3.629 -0.882 13.725 1.00 80.56 296 GLU A N 1
ATOM 2360 C CA . GLU A 1 296 ? 4.821 -0.986 12.882 1.00 80.56 296 GLU A CA 1
ATOM 2361 C C . GLU A 1 296 ? 5.888 -1.823 13.593 1.00 80.56 296 GLU A C 1
ATOM 2363 O O . GLU A 1 296 ? 6.284 -1.532 14.726 1.00 80.56 296 GLU A O 1
ATOM 2368 N N . LYS A 1 297 ? 6.388 -2.873 12.945 1.00 87.00 297 LYS A N 1
ATOM 2369 C CA . LYS A 1 297 ? 7.392 -3.758 13.538 1.00 87.00 297 LYS A CA 1
ATOM 2370 C C . LYS A 1 297 ? 8.767 -3.103 13.485 1.00 87.00 297 LYS A C 1
ATOM 2372 O O . LYS A 1 297 ? 9.213 -2.618 12.453 1.00 87.00 297 LYS A O 1
ATOM 2377 N N . THR A 1 298 ? 9.530 -3.210 14.572 1.00 83.06 298 THR A N 1
ATOM 2378 C CA . THR A 1 298 ? 10.943 -2.786 14.564 1.00 83.06 298 THR A CA 1
ATOM 2379 C C . THR A 1 298 ? 11.809 -3.692 13.677 1.00 83.06 298 THR A C 1
ATOM 2381 O O . THR A 1 298 ? 12.872 -3.290 13.205 1.00 83.06 298 THR A O 1
ATOM 2384 N N . GLN A 1 299 ? 11.384 -4.942 13.462 1.00 82.38 299 GLN A N 1
ATOM 2385 C CA . GLN A 1 299 ? 12.098 -5.932 12.656 1.00 82.38 299 GLN A CA 1
ATOM 2386 C C . GLN A 1 299 ? 11.140 -6.686 11.740 1.00 82.38 299 GLN A C 1
ATOM 2388 O O . GLN A 1 299 ? 10.121 -7.203 12.209 1.00 82.38 299 GLN A O 1
ATOM 2393 N N . LYS A 1 300 ? 11.538 -6.844 10.471 1.00 82.50 300 LYS A N 1
ATOM 2394 C CA . LYS A 1 300 ? 10.791 -7.593 9.455 1.00 82.50 300 LYS A CA 1
ATOM 2395 C C . LYS A 1 300 ? 10.716 -9.079 9.790 1.00 82.50 300 LYS A C 1
ATOM 2397 O O . LYS A 1 300 ? 11.591 -9.857 9.416 1.00 82.50 300 LYS A O 1
ATOM 2402 N N . THR A 1 301 ? 9.710 -9.456 10.568 1.00 82.25 301 THR A N 1
ATOM 2403 C CA . THR A 1 301 ? 9.581 -10.787 11.167 1.00 82.25 301 THR A CA 1
ATOM 2404 C C . THR A 1 301 ? 8.120 -11.184 11.287 1.00 82.25 301 THR A C 1
ATOM 2406 O O . THR A 1 301 ? 7.251 -10.345 11.529 1.00 82.25 301 THR A O 1
ATOM 2409 N N . TRP A 1 302 ? 7.851 -12.480 11.165 1.00 86.44 302 TRP A N 1
ATOM 2410 C CA . TRP A 1 302 ? 6.532 -13.040 11.424 1.00 86.44 302 TRP A CA 1
ATOM 2411 C C . TRP A 1 302 ? 6.312 -13.230 12.923 1.00 86.44 302 TRP A C 1
ATOM 2413 O O . TRP A 1 302 ? 7.181 -13.750 13.631 1.00 86.44 302 TRP A O 1
ATOM 2423 N N . TRP A 1 303 ? 5.168 -12.756 13.407 1.00 88.88 303 TRP A N 1
ATOM 2424 C CA . TRP A 1 303 ? 4.757 -12.914 14.797 1.00 88.88 303 TRP A CA 1
ATOM 2425 C C . TRP A 1 303 ? 3.824 -14.113 14.899 1.00 88.88 303 TRP A C 1
ATOM 2427 O O . TRP A 1 303 ? 2.984 -14.328 14.033 1.00 88.88 303 TRP A O 1
ATOM 2437 N N . ASP A 1 304 ? 3.984 -14.900 15.948 1.00 88.62 304 ASP A N 1
ATOM 2438 C CA . ASP A 1 304 ? 3.112 -16.023 16.269 1.00 88.62 304 ASP A CA 1
ATOM 2439 C C . ASP A 1 304 ? 1.866 -15.556 17.037 1.00 88.62 304 ASP A C 1
ATOM 2441 O O . ASP A 1 304 ? 0.792 -16.120 16.873 1.00 88.62 304 ASP A O 1
ATOM 2445 N N . CYS A 1 305 ? 1.971 -14.482 17.818 1.00 90.19 305 CYS A N 1
ATOM 2446 C CA . CYS A 1 305 ? 0.853 -13.829 18.499 1.00 90.19 305 CYS A CA 1
ATOM 2447 C C . CYS A 1 305 ? 1.101 -12.320 18.651 1.00 90.19 305 CYS A C 1
ATOM 2449 O O . CYS A 1 305 ? 2.242 -11.862 18.581 1.00 90.19 305 CYS A O 1
ATOM 2451 N N . VAL A 1 306 ? 0.045 -11.533 18.891 1.00 92.94 306 VAL A N 1
ATOM 2452 C CA . VAL A 1 306 ? 0.173 -10.088 19.168 1.00 92.94 306 VAL A CA 1
ATOM 2453 C C . VAL A 1 306 ? 0.526 -9.847 20.634 1.00 92.94 306 VAL A C 1
ATOM 2455 O O . VAL A 1 306 ? 1.529 -9.196 20.929 1.00 92.94 306 VAL A O 1
ATOM 2458 N N . ILE A 1 307 ? -0.279 -10.389 21.552 1.00 94.75 307 ILE A N 1
ATOM 2459 C CA . ILE A 1 307 ? -0.081 -10.287 23.001 1.00 94.75 307 ILE A CA 1
ATOM 2460 C C . ILE A 1 307 ? 0.528 -11.589 23.527 1.00 94.75 307 ILE A C 1
ATOM 2462 O O . ILE A 1 307 ? 0.062 -12.682 23.212 1.00 94.75 307 ILE A O 1
ATOM 2466 N N . LYS A 1 308 ? 1.566 -11.482 24.363 1.00 91.31 308 LYS A N 1
ATOM 2467 C CA . LYS A 1 308 ? 2.214 -12.640 24.991 1.00 91.31 308 LYS A CA 1
ATOM 2468 C C . LYS A 1 308 ? 1.204 -13.446 25.804 1.00 91.31 308 LYS A C 1
ATOM 2470 O O . LYS A 1 308 ? 0.633 -12.930 26.761 1.00 91.31 308 LYS A O 1
ATOM 2475 N N . GLY A 1 309 ? 1.080 -14.729 25.473 1.00 84.94 309 GLY A N 1
ATOM 2476 C CA . GLY A 1 309 ? 0.175 -15.662 26.146 1.00 84.94 309 GLY A CA 1
ATOM 2477 C C . GLY A 1 309 ? -1.155 -15.879 25.424 1.00 84.94 309 GLY A C 1
ATOM 2478 O O . GLY A 1 309 ? -1.885 -16.790 25.815 1.00 84.94 309 GLY A O 1
ATOM 2479 N N . ASP A 1 310 ? -1.444 -15.113 24.368 1.00 88.25 310 ASP A N 1
ATOM 2480 C CA . ASP A 1 310 ? -2.559 -15.411 23.469 1.00 88.25 310 ASP A CA 1
ATOM 2481 C C . ASP A 1 310 ? -2.246 -16.629 22.588 1.00 88.25 310 ASP A C 1
ATOM 2483 O O . ASP A 1 310 ? -1.104 -17.084 22.486 1.00 88.25 310 ASP A O 1
ATOM 2487 N N . ALA A 1 311 ? -3.283 -17.181 21.955 1.00 79.31 311 ALA A N 1
ATOM 2488 C CA . ALA A 1 311 ? -3.133 -18.308 21.044 1.00 79.31 311 ALA A CA 1
ATOM 2489 C C . ALA A 1 311 ? -2.186 -17.951 19.885 1.00 79.31 311 ALA A C 1
ATOM 2491 O O . ALA A 1 311 ? -2.395 -16.957 19.186 1.00 79.31 311 ALA A O 1
ATOM 2492 N N . CYS A 1 312 ? -1.163 -18.784 19.691 1.00 84.88 312 CYS A N 1
ATOM 2493 C CA . CYS A 1 312 ? -0.171 -18.606 18.641 1.00 84.88 312 CYS A CA 1
ATOM 2494 C C . CYS A 1 312 ? -0.599 -19.274 17.327 1.00 84.88 312 CYS A C 1
ATOM 2496 O O . CYS A 1 312 ? -1.182 -20.360 17.340 1.00 84.88 312 CYS A O 1
ATOM 2498 N N . ILE A 1 313 ? -0.239 -18.659 16.203 1.00 81.25 313 ILE A N 1
ATOM 2499 C CA . ILE A 1 313 ? -0.251 -19.283 14.875 1.00 81.25 313 ILE A CA 1
ATOM 2500 C C . ILE A 1 313 ? 1.086 -19.978 14.593 1.00 81.25 313 ILE A C 1
ATOM 2502 O O . ILE A 1 313 ? 2.120 -19.599 15.152 1.00 81.25 313 ILE A O 1
ATOM 2506 N N . ASP A 1 314 ? 1.085 -20.970 13.701 1.00 77.69 314 ASP A N 1
ATOM 2507 C CA . ASP A 1 314 ? 2.332 -21.551 13.205 1.00 77.69 314 ASP A CA 1
ATOM 2508 C C . ASP A 1 314 ? 2.951 -20.643 12.135 1.00 77.69 314 ASP A C 1
ATOM 2510 O O . ASP A 1 314 ? 2.459 -20.522 11.014 1.00 77.69 314 ASP A O 1
ATOM 2514 N N . VAL A 1 315 ? 4.065 -20.000 12.482 1.00 75.88 315 VAL A N 1
ATOM 2515 C CA . VAL A 1 315 ? 4.787 -19.097 11.576 1.00 75.88 315 VAL A CA 1
ATOM 2516 C C . VAL A 1 315 ? 5.509 -19.820 10.431 1.00 75.88 315 VAL A C 1
ATOM 2518 O O . VAL A 1 315 ? 6.058 -19.160 9.550 1.00 75.88 315 VAL A O 1
ATOM 2521 N N . GLN A 1 316 ? 5.544 -21.156 10.426 1.00 67.94 316 GLN A N 1
ATOM 2522 C CA . GLN A 1 316 ? 6.109 -21.946 9.327 1.00 67.94 316 GLN A CA 1
ATOM 2523 C C . GLN A 1 316 ? 5.107 -22.196 8.190 1.00 67.94 316 GLN A C 1
ATOM 2525 O O . GLN A 1 316 ? 5.533 -22.492 7.075 1.00 67.94 316 GLN A O 1
ATOM 2530 N N . GLU A 1 317 ? 3.804 -22.036 8.441 1.00 61.22 317 GLU A N 1
ATOM 2531 C CA . GLU A 1 317 ? 2.722 -22.287 7.472 1.00 61.22 317 GLU A CA 1
ATOM 2532 C C . GLU A 1 317 ? 2.170 -21.001 6.833 1.00 61.22 317 GLU A C 1
ATOM 2534 O O . GLU A 1 317 ? 1.062 -20.968 6.305 1.00 61.22 317 GLU A O 1
ATOM 2539 N N . ILE A 1 318 ? 2.947 -19.920 6.877 1.00 70.62 318 ILE A N 1
ATOM 2540 C CA . ILE A 1 318 ? 2.541 -18.604 6.381 1.00 70.62 318 ILE A CA 1
ATOM 2541 C C . ILE A 1 318 ? 2.350 -18.641 4.864 1.00 70.62 318 ILE A C 1
ATOM 2543 O O . ILE A 1 318 ? 3.237 -19.034 4.102 1.00 70.62 318 ILE A O 1
ATOM 2547 N N . GLU A 1 319 ? 1.176 -18.199 4.426 1.00 55.97 319 GLU A N 1
ATOM 2548 C CA . GLU A 1 319 ? 0.808 -18.154 3.020 1.00 55.97 319 GLU A CA 1
ATOM 2549 C C . GLU A 1 319 ? 1.308 -16.846 2.397 1.00 55.97 319 GLU A C 1
ATOM 2551 O O . GLU A 1 319 ? 0.910 -15.755 2.801 1.00 55.97 319 GLU A O 1
ATOM 2556 N N . ASN A 1 320 ? 2.135 -16.947 1.353 1.00 49.78 320 ASN A N 1
ATOM 2557 C CA . ASN A 1 320 ? 2.571 -15.785 0.562 1.00 49.78 320 ASN A CA 1
ATOM 2558 C C . ASN A 1 320 ? 1.538 -15.371 -0.505 1.00 49.78 320 ASN A C 1
ATOM 2560 O O . ASN A 1 320 ? 1.743 -14.407 -1.238 1.00 49.78 320 ASN A O 1
ATOM 2564 N N . VAL A 1 321 ? 0.446 -16.132 -0.647 1.00 44.66 321 VAL A N 1
ATOM 2565 C CA . VAL A 1 321 ? -0.585 -15.933 -1.672 1.00 44.66 321 VAL A CA 1
ATOM 2566 C C . VAL A 1 321 ? -1.951 -16.048 -1.011 1.00 44.66 321 VAL A C 1
ATOM 2568 O O . VAL A 1 321 ? -2.289 -17.094 -0.471 1.00 44.66 321 VAL A O 1
ATOM 2571 N N . VAL A 1 322 ? -2.759 -14.988 -1.077 1.00 51.72 322 VAL A N 1
ATOM 2572 C CA . VAL A 1 322 ? -4.125 -15.015 -0.539 1.00 51.72 322 VAL A CA 1
ATOM 2573 C C . VAL A 1 322 ? -5.016 -15.845 -1.464 1.00 51.72 322 VAL A C 1
ATOM 2575 O O . VAL A 1 322 ? -5.232 -15.477 -2.621 1.00 51.72 322 VAL A O 1
ATOM 2578 N N . SER A 1 323 ? -5.550 -16.961 -0.964 1.00 49.31 323 SER A N 1
ATOM 2579 C CA . SER A 1 323 ? -6.488 -17.782 -1.732 1.00 49.31 323 SER A CA 1
ATOM 2580 C C . SER A 1 323 ? -7.758 -17.004 -2.082 1.00 49.31 323 SER A C 1
ATOM 2582 O O . SER A 1 323 ? -8.351 -16.326 -1.243 1.00 49.31 323 SER A O 1
ATOM 2584 N N . LEU A 1 324 ? -8.235 -17.189 -3.315 1.00 49.19 324 LEU A N 1
ATOM 2585 C CA . LEU A 1 324 ? -9.525 -16.686 -3.790 1.00 49.19 324 LEU A CA 1
ATOM 2586 C C . LEU A 1 324 ? -10.684 -17.054 -2.854 1.00 49.19 324 LEU A C 1
ATOM 2588 O O . LEU A 1 324 ? -11.593 -16.253 -2.660 1.00 49.19 324 LEU A O 1
ATOM 2592 N N . SER A 1 325 ? -10.621 -18.231 -2.227 1.00 51.91 325 SER A N 1
ATOM 2593 C CA . SER A 1 325 ? -11.629 -18.705 -1.272 1.00 51.91 325 SER A CA 1
ATOM 2594 C C . SER A 1 325 ? -11.802 -17.803 -0.048 1.00 51.91 325 SER A C 1
ATOM 2596 O O . SER A 1 325 ? -12.851 -17.855 0.586 1.00 51.91 325 SER A O 1
ATOM 2598 N N . ASN A 1 326 ? -10.798 -16.983 0.278 1.00 48.53 326 ASN A N 1
ATOM 2599 C CA . ASN A 1 326 ? -10.805 -16.106 1.452 1.00 48.53 326 ASN A CA 1
ATOM 2600 C C . ASN A 1 326 ? -11.601 -14.815 1.214 1.00 48.53 326 ASN A C 1
ATOM 2602 O O . ASN A 1 326 ? -11.856 -14.060 2.148 1.00 48.53 326 ASN A O 1
ATOM 2606 N N . PHE A 1 327 ? -12.003 -14.565 -0.031 1.00 57.09 327 PHE A N 1
ATOM 2607 C CA . PHE A 1 327 ? -12.825 -13.430 -0.425 1.00 57.09 327 PHE A CA 1
ATOM 2608 C C . PHE A 1 327 ? -14.293 -13.845 -0.546 1.00 57.09 327 PHE A C 1
ATOM 2610 O O . PHE A 1 327 ? -14.598 -15.010 -0.795 1.00 57.09 327 PHE A O 1
ATOM 2617 N N . ASN A 1 328 ? -15.229 -12.908 -0.400 1.00 58.62 328 ASN A N 1
ATOM 2618 C CA . ASN A 1 328 ? -16.652 -13.219 -0.567 1.00 58.62 328 ASN A CA 1
ATOM 2619 C C . ASN A 1 328 ? -17.008 -13.512 -2.041 1.00 58.62 328 ASN A C 1
ATOM 2621 O O . ASN A 1 328 ? -16.256 -13.184 -2.957 1.00 58.62 328 ASN A O 1
ATOM 2625 N N . GLU A 1 329 ? -18.180 -14.104 -2.298 1.00 46.94 329 GLU A N 1
ATOM 2626 C CA . GLU A 1 329 ? -18.581 -14.512 -3.658 1.00 46.94 329 GLU A CA 1
ATOM 2627 C C . GLU A 1 329 ? -18.586 -13.374 -4.691 1.00 46.94 329 GLU A C 1
ATOM 2629 O O . GLU A 1 329 ? -18.421 -13.628 -5.888 1.00 46.94 329 GLU A O 1
ATOM 2634 N N . SER A 1 330 ? -18.810 -12.135 -4.244 1.00 45.66 330 SER A N 1
ATOM 2635 C CA . SER A 1 330 ? -18.775 -10.957 -5.112 1.00 45.66 330 SER A CA 1
ATOM 2636 C C . SER A 1 330 ? -17.340 -10.661 -5.542 1.00 45.66 330 SER A C 1
ATOM 2638 O O . SER A 1 330 ? -17.070 -10.541 -6.733 1.00 45.66 330 SER A O 1
ATOM 2640 N N . GLN A 1 331 ? -16.416 -10.629 -4.582 1.00 44.84 331 GLN A N 1
ATOM 2641 C CA . GLN A 1 331 ? -14.987 -10.415 -4.813 1.00 44.84 331 GLN A CA 1
ATOM 2642 C C . GLN A 1 331 ? -14.369 -11.553 -5.644 1.00 44.84 331 GLN A C 1
ATOM 2644 O O . GLN A 1 331 ? -13.592 -11.311 -6.564 1.00 44.84 331 GLN A O 1
ATOM 2649 N N . GLN A 1 332 ? -14.767 -12.803 -5.388 1.00 49.06 332 GLN A N 1
ATOM 2650 C CA . GLN A 1 332 ? -14.298 -13.972 -6.139 1.00 49.06 332 GLN A CA 1
ATOM 2651 C C . GLN A 1 332 ? -14.690 -13.930 -7.620 1.00 49.06 332 GLN A C 1
ATOM 2653 O O . GLN A 1 332 ? -13.859 -14.208 -8.487 1.00 49.06 332 GLN A O 1
ATOM 2658 N N . ARG A 1 333 ? -15.951 -13.591 -7.926 1.00 44.75 333 ARG A N 1
ATOM 2659 C CA . ARG A 1 333 ? -16.445 -13.495 -9.311 1.00 44.75 333 ARG A CA 1
ATOM 2660 C C . ARG A 1 333 ? -15.680 -12.452 -10.115 1.00 44.75 333 ARG A C 1
ATOM 2662 O O . ARG A 1 333 ? -15.361 -12.689 -11.276 1.00 44.75 333 ARG A O 1
ATOM 2669 N N . GLU A 1 334 ? -15.346 -11.342 -9.480 1.00 47.38 334 GLU A N 1
ATOM 2670 C CA . GLU A 1 334 ? -14.671 -10.216 -10.111 1.00 47.38 334 GLU A CA 1
ATOM 2671 C C . GLU A 1 334 ? -13.192 -10.517 -10.400 1.00 47.38 334 GLU A C 1
ATOM 2673 O O . GLU A 1 334 ? -12.715 -10.288 -11.515 1.00 47.38 334 GLU A O 1
ATOM 2678 N N . ILE A 1 335 ? -12.485 -11.149 -9.453 1.00 50.88 335 ILE A N 1
ATOM 2679 C CA . ILE A 1 335 ? -11.111 -11.617 -9.686 1.00 50.88 335 ILE A CA 1
ATOM 2680 C C . ILE A 1 335 ? -11.084 -12.655 -10.825 1.00 50.88 335 ILE A C 1
ATOM 2682 O O . ILE A 1 335 ? -10.205 -12.612 -11.688 1.00 50.88 335 ILE A O 1
ATOM 2686 N N . LEU A 1 336 ? -12.075 -13.552 -10.887 1.00 51.69 336 LEU A N 1
ATOM 2687 C CA . LEU A 1 336 ? -12.187 -14.551 -11.955 1.00 51.69 336 LEU A CA 1
ATOM 2688 C C . LEU A 1 336 ? -12.456 -13.939 -13.341 1.00 51.69 336 LEU A C 1
ATOM 2690 O O . LEU A 1 336 ? -11.930 -14.447 -14.335 1.00 51.69 336 LEU A O 1
ATOM 2694 N N . GLU A 1 337 ? -13.243 -12.866 -13.445 1.00 50.28 337 GLU A N 1
ATOM 2695 C CA . GLU A 1 337 ? -13.456 -12.171 -14.723 1.00 50.28 337 GLU A CA 1
ATOM 2696 C C . GLU A 1 337 ? -12.207 -11.423 -15.199 1.00 50.28 337 GLU A C 1
ATOM 2698 O O . GLU A 1 337 ? -11.881 -11.459 -16.388 1.00 50.28 337 GLU A O 1
ATOM 2703 N N . LEU A 1 338 ? -11.450 -10.823 -14.281 1.00 45.75 338 LEU A N 1
ATOM 2704 C CA . LEU A 1 338 ? -10.196 -10.135 -14.594 1.00 45.75 338 LEU A CA 1
ATOM 2705 C C . LEU A 1 338 ? -9.113 -11.089 -15.099 1.00 45.75 338 LEU A C 1
ATOM 2707 O O . LEU A 1 338 ? -8.468 -10.803 -16.110 1.00 45.75 338 LEU A O 1
ATOM 2711 N N . VAL A 1 339 ? -8.959 -12.247 -14.453 1.00 48.62 339 VAL A N 1
ATOM 2712 C CA . VAL A 1 339 ? -8.027 -13.292 -14.906 1.00 48.62 339 VAL A CA 1
ATOM 2713 C C . VAL A 1 339 ? -8.416 -13.794 -16.300 1.00 48.62 339 VAL A C 1
ATOM 2715 O O . VAL A 1 339 ? -7.554 -13.968 -17.162 1.00 48.62 339 VAL A O 1
ATOM 2718 N N . LYS A 1 340 ? -9.716 -13.965 -16.573 1.00 46.75 340 LYS A N 1
ATOM 2719 C CA . LYS A 1 340 ? -10.206 -14.352 -17.906 1.00 46.75 340 LYS A CA 1
ATOM 2720 C C . LYS A 1 340 ? -9.943 -13.283 -18.963 1.00 46.75 340 LYS A C 1
ATOM 2722 O O . LYS A 1 340 ? -9.504 -13.618 -20.060 1.00 46.75 340 LYS A O 1
ATOM 2727 N N . HIS A 1 341 ? -10.178 -12.013 -18.645 1.00 41.78 341 HIS A N 1
ATOM 2728 C CA . HIS A 1 341 ? -9.949 -10.911 -19.581 1.00 41.78 341 HIS A CA 1
ATOM 2729 C C . HIS A 1 341 ? -8.466 -10.741 -19.914 1.00 41.78 341 HIS A C 1
ATOM 2731 O O . HIS A 1 341 ? -8.122 -10.528 -21.075 1.00 41.78 341 HIS A O 1
ATOM 2737 N N . HIS A 1 342 ? -7.587 -10.899 -18.921 1.00 37.62 342 HIS A N 1
ATOM 2738 C CA . HIS A 1 342 ? -6.138 -10.882 -19.113 1.00 37.62 342 HIS A CA 1
ATOM 2739 C C . HIS A 1 342 ? -5.679 -12.034 -20.021 1.00 37.62 342 HIS A C 1
ATOM 2741 O O . HIS A 1 342 ? -4.999 -11.798 -21.015 1.00 37.62 342 HIS A O 1
ATOM 2747 N N . ASN A 1 343 ? -6.161 -13.255 -19.768 1.00 37.78 343 ASN A N 1
ATOM 2748 C CA . ASN A 1 343 ? -5.830 -14.430 -20.582 1.00 37.78 343 ASN A CA 1
ATOM 2749 C C . ASN A 1 343 ? -6.423 -14.398 -21.999 1.00 37.78 343 ASN A C 1
ATOM 2751 O O . ASN A 1 343 ? -5.924 -15.092 -22.872 1.00 37.78 343 ASN A O 1
ATOM 2755 N N . SER A 1 344 ? -7.477 -13.613 -22.242 1.00 37.62 344 SER A N 1
ATOM 2756 C CA . SER A 1 344 ? -8.058 -13.438 -23.584 1.00 37.62 344 SER A CA 1
ATOM 2757 C C . SER A 1 344 ? -7.317 -12.421 -24.462 1.00 37.62 344 SER A C 1
ATOM 2759 O O . SER A 1 344 ? -7.649 -12.272 -25.638 1.00 37.62 344 SER A O 1
ATOM 2761 N N . LYS A 1 345 ? -6.363 -11.681 -23.881 1.00 39.91 345 LYS A N 1
ATOM 2762 C CA . LYS A 1 345 ? -5.557 -10.650 -24.556 1.00 39.91 345 LYS A CA 1
ATOM 2763 C C . LYS A 1 345 ? -4.076 -11.018 -24.696 1.00 39.91 345 LYS A C 1
ATOM 2765 O O . LYS A 1 345 ? -3.344 -10.250 -25.323 1.00 39.91 345 LYS A O 1
ATOM 2770 N N . LEU A 1 346 ? -3.669 -12.141 -24.106 1.00 35.91 346 LEU A N 1
ATOM 2771 C CA . LEU A 1 346 ? -2.458 -12.894 -24.445 1.00 35.91 346 LEU A CA 1
ATOM 2772 C C . LEU A 1 346 ? -2.744 -13.744 -25.687 1.00 35.91 346 LEU A C 1
ATOM 2774 O O . LEU A 1 346 ? -1.819 -13.880 -26.516 1.00 35.91 346 LEU A O 1
#

Sequence (346 aa):
MTTETHRRLLLDLRKMQQDPPFGTSAAPVGDDILKWEAVIFGPADTEWEGIFTLTLEFPNNYPTRPPLVKFKSRVFHPNVFTDGSICLDILQNEWSPVYDVCAILTSIQEVLRRFFTVLRTHTDFYHTLLTREQMQEFNLDESVNSRGFEPGKMQQLVTTIIKEQLRLYRKAKQPYLLESSESKSQGKQFFLAREHISSGGLHARSAPVYALVPHNGAITPNYAWSQSLDDITIELLAPDGMEFKGNTTRVSISTSGLVVGIGDFELVNGTLCREINTSDSYWTIEDGCRLVIVLEKTQKTWWDCVIKGDACIDVQEIENVVSLSNFNESQQREILELVKHHNSKL

InterPro domains:
  IPR000608 Ubiquitin-conjugating (UBC), catalytic core domain [PF00179] (8-114)
  IPR000608 Ubiquitin-conjugating (UBC), catalytic core domain [PS50127] (4-151)
  IPR007052 CS domain [PF04969] (221-297)
  IPR007052 CS domain [PS51203] (218-307)
  IPR008978 HSP20-like chaperone [G3DSA:2.60.40.790] (215-338)
  IPR008978 HSP20-like chaperone [SSF49764] (206-320)
  IPR016135 Ubiquitin-conjugating enzyme/RWD-like [G3DSA:3.10.110.10] (1-145)
  IPR016135 Ubiquitin-conjugating enzyme/RWD-like [SSF54495] (5-114)
  IPR023313 Ubiquitin-conjugating enzyme, active site [PS00183] (76-91)
  IPR050113 Ubiquitin-conjugating enzyme E2-like [PTHR24067] (6-114)

Solvent-accessible surface area (backbone atoms only — not comparable to full-atom values): 20567 Å² total; per-residue (Å²): 131,84,49,70,32,55,58,48,49,54,50,44,48,49,41,44,74,74,64,45,47,89,60,45,49,65,46,58,48,84,91,42,78,51,32,28,43,32,41,37,44,35,47,78,100,44,98,56,48,50,82,38,38,30,39,37,40,48,48,93,56,28,54,80,43,60,46,53,55,29,39,69,42,92,64,92,45,94,51,34,44,98,84,19,40,62,71,48,56,57,63,56,88,62,48,54,60,85,62,45,64,54,56,52,53,51,51,52,45,47,53,71,55,41,55,61,60,51,61,72,73,49,92,81,74,64,91,82,79,68,52,76,67,57,34,57,76,70,74,53,59,85,59,43,83,79,70,55,70,63,89,65,52,55,56,54,49,51,51,50,53,48,49,51,53,50,47,56,44,27,64,75,77,41,48,79,79,49,59,73,61,62,54,60,70,67,60,78,75,73,86,86,80,87,89,88,81,87,85,84,84,79,92,72,76,78,73,87,84,70,89,73,73,44,50,72,45,47,77,54,99,65,36,36,26,24,47,53,51,54,38,36,42,35,43,31,66,43,56,94,98,51,59,52,39,90,90,41,44,44,77,48,77,47,48,47,33,43,36,34,26,48,68,93,46,75,69,41,78,44,43,35,61,58,57,37,38,58,90,75,31,50,72,49,75,45,96,32,45,32,39,41,36,40,43,27,43,70,55,81,49,84,65,41,41,66,40,65,88,53,81,65,53,70,72,88,73,60,69,93,64,87,58,63,84,80,45,55,76,71,57,37,53,51,54,53,50,50,55,50,54,52,64,74,74,109

Mean predicted aligned error: 19.05 Å